Protein AF-A0A7V4LSA4-F1 (afdb_monomer)

Radius of gyration: 24.78 Å; Cα contacts (8 Å, |Δi|>4): 621; chains: 1; bounding box: 61×38×68 Å

Nearest PDB structures (foldseek):
  8iqe-assembly1_B  TM=4.735E-01  e=1.030E-03  Klebsiella phage VLC6
  8iqe-assembly1_A  TM=4.598E-01  e=4.937E-03  Klebsiella phage VLC6
  8iq9-assembly1_B  TM=3.908E-01  e=1.332E-02  Klebsiella phage VLC6
  7xyc-assembly1_A  TM=4.502E-01  e=1.260E-01  Klebsiella phage Kp7
  4xup-assembly2_B  TM=2.851E-01  e=2.358E-01  Paenibacillus barcinonensis

Foldseek 3Di:
DDCQDQPQAQPDDADLAFKHAPDAQACLPGHNSDCHPPRHHQNKHWLCVFDCQFPDPDPHGHPTFIWGDPGAAFIKGKDKDADAPPWFKWWKKWWFADQFFDWFQQKKWKWWFPDDRRHSDTDTHTDFMWTGTHQNDARHTDITTGAHPVRHGGIDIDHGITMMMMGGHHTMTTDMDTHGPPPDQQPWFDWDWDDDPQKIWTAGPPDNFWFKWKALDPVGPIDTPGTPGDIGGNDPRDMDIDTDD

Mean predicted aligned error: 11.85 Å

Solvent-accessible surface area (backbone atoms only — not comparable to full-atom values): 13345 Å² total; per-residue (Å²): 132,84,83,42,50,67,91,51,60,72,40,81,74,48,68,56,42,41,31,39,53,84,40,48,65,53,51,23,74,57,34,67,54,48,73,30,76,94,64,19,18,64,31,22,36,78,29,68,88,26,49,64,37,38,60,50,100,64,101,58,67,39,82,48,36,59,25,40,34,88,61,36,78,76,18,33,42,56,47,75,48,74,43,62,74,74,63,43,45,22,39,40,34,34,34,29,12,16,58,49,67,49,77,63,31,27,23,33,36,39,26,36,52,79,41,42,84,87,37,70,68,60,44,68,46,83,72,32,34,31,70,35,54,21,53,59,24,73,50,38,40,44,82,37,58,28,11,44,98,87,65,49,77,44,70,47,77,47,46,38,80,45,36,37,32,43,35,42,54,33,40,30,43,54,50,77,46,79,44,71,58,63,77,70,80,63,59,79,34,41,82,40,78,46,79,54,91,69,24,39,35,43,35,46,52,52,80,68,82,34,31,33,28,40,16,78,35,95,89,33,76,73,41,83,76,45,59,53,65,44,80,42,76,72,57,100,65,78,71,38,76,48,77,44,127

Sequence (245 aa):
MPYRGGAYAGLSAIHGVDYLSNNGTDSPVYRDGAVLEAGTAAPMANDMGGQFAITRMGEWELTTNYKIGWIDGGDWGNYTRTFPSPAKKYWVFAAQSYDGFGANQLNSNLGLVTAGVGTANQTVQALGRFNSVGTGGWSRNNIVALTDDAGAIKTVELGGKLTIRWNYSSGDVDWLAFVPAEEAPAAPGAAKIARSGNNVVISEDPPAGATVQSAPSVNGPWTDVGPAPQTIAITGQERYFRLKR

pLDDT: mean 87.63, std 11.5, range [46.34, 98.69]

Structure (mmCIF, N/CA/C/O backbone):
data_AF-A0A7V4LSA4-F1
#
_entry.id   AF-A0A7V4LSA4-F1
#
loop_
_atom_site.group_PDB
_atom_site.id
_atom_site.type_symbol
_atom_site.label_atom_id
_atom_site.label_alt_id
_atom_site.label_comp_id
_atom_site.label_asym_id
_atom_site.label_entity_id
_atom_site.label_seq_id
_atom_site.pdbx_PDB_ins_code
_atom_site.Cartn_x
_atom_site.Cartn_y
_atom_site.Cartn_z
_atom_site.occupancy
_atom_site.B_iso_or_equiv
_atom_site.auth_seq_id
_atom_site.auth_comp_id
_atom_site.auth_asym_id
_atom_site.auth_atom_id
_atom_site.pdbx_PDB_model_num
ATOM 1 N N . MET A 1 1 ? 3.041 -9.126 14.113 1.00 46.34 1 MET A N 1
ATOM 2 C CA . MET A 1 1 ? 4.319 -8.406 14.311 1.00 46.34 1 MET A CA 1
ATOM 3 C C . MET A 1 1 ? 4.327 -7.207 13.374 1.00 46.34 1 MET A C 1
ATOM 5 O O . MET A 1 1 ? 4.146 -7.439 12.182 1.00 46.34 1 MET A O 1
ATOM 9 N N . PRO A 1 2 ? 4.452 -5.960 13.861 1.00 65.69 2 PRO A N 1
ATOM 10 C CA . PRO A 1 2 ? 4.542 -4.795 12.980 1.00 65.69 2 PRO A CA 1
ATOM 11 C C . PRO A 1 2 ? 5.837 -4.833 12.150 1.00 65.69 2 PRO A C 1
ATOM 13 O O . PRO A 1 2 ? 6.872 -5.304 12.624 1.00 65.69 2 PRO A O 1
ATOM 16 N N . TYR A 1 3 ? 5.774 -4.364 10.903 1.00 72.38 3 TYR A N 1
ATOM 17 C CA . TYR A 1 3 ? 6.914 -4.309 9.983 1.00 72.38 3 TYR A CA 1
ATOM 18 C C . TYR A 1 3 ? 7.816 -3.121 10.332 1.00 72.38 3 TYR A C 1
ATOM 20 O O . TYR A 1 3 ? 7.529 -2.009 9.926 1.00 72.38 3 TYR A O 1
ATOM 28 N N . ARG A 1 4 ? 8.929 -3.337 11.040 1.00 78.00 4 ARG A N 1
ATOM 29 C CA . ARG A 1 4 ? 9.840 -2.256 11.482 1.00 78.00 4 ARG A CA 1
ATOM 30 C C . ARG A 1 4 ? 10.792 -1.712 10.400 1.00 78.00 4 ARG A C 1
ATOM 32 O O . ARG A 1 4 ? 11.670 -0.908 10.705 1.00 78.00 4 ARG A O 1
ATOM 39 N N . GLY A 1 5 ? 10.585 -2.106 9.143 1.00 75.94 5 GLY A N 1
ATOM 40 C CA . GLY A 1 5 ? 11.455 -1.764 8.018 1.00 75.94 5 GLY A CA 1
ATOM 41 C C . GLY A 1 5 ? 12.495 -2.852 7.733 1.00 75.94 5 GLY A C 1
ATOM 42 O O . GLY A 1 5 ? 12.720 -3.746 8.546 1.00 75.94 5 GLY A O 1
ATOM 43 N N . GLY A 1 6 ? 13.105 -2.806 6.548 1.00 74.06 6 GLY A N 1
ATOM 44 C CA . GLY A 1 6 ? 14.297 -3.598 6.232 1.00 74.06 6 GLY A CA 1
ATOM 45 C C . GLY A 1 6 ? 14.099 -5.106 6.032 1.00 74.06 6 GLY A C 1
ATOM 46 O O . GLY A 1 6 ? 15.089 -5.823 5.958 1.00 74.06 6 GLY A O 1
ATOM 47 N N . ALA A 1 7 ? 12.865 -5.617 5.915 1.00 78.81 7 ALA A N 1
ATOM 48 C CA . ALA A 1 7 ? 12.610 -7.070 5.820 1.00 78.81 7 ALA A CA 1
ATOM 49 C C . ALA A 1 7 ? 13.258 -7.763 4.609 1.00 78.81 7 ALA A C 1
ATOM 51 O O . ALA A 1 7 ? 13.273 -8.988 4.549 1.00 78.81 7 ALA A O 1
ATOM 52 N N . TYR A 1 8 ? 13.764 -6.993 3.647 1.00 78.94 8 TYR A N 1
ATOM 53 C CA . TYR A 1 8 ? 14.486 -7.507 2.492 1.00 78.94 8 TYR A CA 1
ATOM 54 C C . TYR A 1 8 ? 15.945 -7.037 2.421 1.00 78.94 8 TYR A C 1
ATOM 56 O O . TYR A 1 8 ? 16.590 -7.207 1.388 1.00 78.94 8 TYR A O 1
ATOM 64 N N . ALA A 1 9 ? 16.479 -6.440 3.489 1.00 80.56 9 ALA A N 1
ATOM 65 C CA . ALA A 1 9 ? 17.889 -6.076 3.549 1.00 80.56 9 ALA A CA 1
ATOM 66 C C . ALA A 1 9 ? 18.768 -7.320 3.319 1.00 80.56 9 ALA A C 1
ATOM 68 O O . ALA A 1 9 ? 18.518 -8.373 3.902 1.00 80.56 9 ALA A O 1
ATOM 69 N N . GLY A 1 10 ? 19.770 -7.196 2.445 1.00 76.69 10 GLY A N 1
ATOM 70 C CA . GLY A 1 10 ? 20.674 -8.296 2.085 1.00 76.69 10 GLY A CA 1
ATOM 71 C C . GLY A 1 10 ? 20.065 -9.395 1.202 1.00 76.69 10 GLY A C 1
ATOM 72 O O . GLY A 1 10 ? 20.721 -10.404 0.970 1.00 76.69 10 GLY A O 1
ATOM 73 N N . LEU A 1 11 ? 18.831 -9.238 0.707 1.00 80.19 11 LEU A N 1
ATOM 74 C CA . LEU A 1 11 ? 18.233 -10.166 -0.260 1.00 80.19 11 LEU A CA 1
ATOM 75 C C . LEU A 1 11 ? 18.283 -9.573 -1.668 1.00 80.19 11 LEU A C 1
ATOM 77 O O . LEU A 1 11 ? 17.785 -8.470 -1.874 1.00 80.19 11 LEU A O 1
ATOM 81 N N . SER A 1 12 ? 18.773 -10.327 -2.652 1.00 78.50 12 SER A N 1
ATOM 82 C CA . SER A 1 12 ? 18.764 -9.910 -4.065 1.00 78.50 12 SER A CA 1
ATOM 83 C C . SER A 1 12 ? 17.338 -9.787 -4.633 1.00 78.50 12 SER A C 1
ATOM 85 O O . SER A 1 12 ? 16.385 -10.300 -4.038 1.00 78.50 12 SER A O 1
ATOM 87 N N . ALA A 1 13 ? 17.180 -9.081 -5.752 1.00 80.88 13 ALA A N 1
ATOM 88 C CA . ALA A 1 13 ? 15.938 -8.939 -6.512 1.00 80.88 13 ALA A CA 1
ATOM 89 C C . ALA A 1 13 ? 16.218 -9.143 -8.007 1.00 80.88 13 ALA A C 1
ATOM 91 O O . ALA A 1 13 ? 17.293 -8.798 -8.489 1.00 80.88 13 ALA A O 1
ATOM 92 N N . ILE A 1 14 ? 15.255 -9.690 -8.744 1.00 85.06 14 ILE A N 1
ATOM 93 C CA . ILE A 1 14 ? 15.414 -10.011 -10.166 1.00 85.06 14 ILE A CA 1
ATOM 94 C C . ILE A 1 14 ? 14.776 -8.910 -11.023 1.00 85.06 14 ILE A C 1
ATOM 96 O O . ILE A 1 14 ? 13.572 -8.649 -10.916 1.00 85.06 14 ILE A O 1
ATOM 100 N N . HIS A 1 15 ? 15.566 -8.275 -11.895 1.00 85.56 15 HIS A N 1
ATOM 101 C CA . HIS A 1 15 ? 15.069 -7.284 -12.859 1.00 85.56 15 HIS A CA 1
ATOM 102 C C . HIS A 1 15 ? 14.086 -7.926 -13.848 1.00 85.56 15 HIS A C 1
ATOM 104 O O . HIS A 1 15 ? 14.237 -9.080 -14.246 1.00 85.56 15 HIS A O 1
ATOM 110 N N . GLY A 1 16 ? 13.017 -7.211 -14.189 1.00 88.31 16 GLY A N 1
ATOM 111 C CA . GLY A 1 16 ? 11.931 -7.710 -15.033 1.00 88.31 16 GLY A CA 1
ATOM 112 C C . GLY A 1 16 ? 10.984 -8.695 -14.337 1.00 88.31 16 GLY A C 1
ATOM 113 O O . GLY A 1 16 ? 9.938 -9.016 -14.897 1.00 88.31 16 GLY A O 1
ATOM 114 N N . VAL A 1 17 ? 11.282 -9.134 -13.105 1.00 91.00 17 VAL A N 1
ATOM 115 C CA . VAL A 1 17 ? 10.450 -10.075 -12.331 1.00 91.00 17 VAL A CA 1
ATOM 116 C C . VAL A 1 17 ? 9.949 -9.460 -11.022 1.00 91.00 17 VAL A C 1
ATOM 118 O O . VAL A 1 17 ? 8.736 -9.391 -10.791 1.00 91.00 17 VAL A O 1
ATOM 121 N N . ASP A 1 18 ? 10.868 -9.000 -10.175 1.00 89.00 18 ASP A N 1
ATOM 122 C CA . ASP A 1 18 ? 10.576 -8.391 -8.873 1.00 89.00 18 ASP A CA 1
ATOM 123 C C . ASP A 1 18 ? 10.400 -6.877 -8.985 1.00 89.00 18 ASP A C 1
ATOM 125 O O . ASP A 1 18 ? 9.580 -6.288 -8.280 1.00 89.00 18 ASP A O 1
ATOM 129 N N . TYR A 1 19 ? 11.142 -6.252 -9.894 1.00 89.25 19 TYR A N 1
ATOM 130 C CA . TYR A 1 19 ? 11.058 -4.829 -10.197 1.00 89.25 19 TYR A CA 1
ATOM 131 C C . TYR A 1 19 ? 11.497 -4.571 -11.644 1.00 89.25 19 TYR A C 1
ATOM 133 O O . TYR A 1 19 ? 12.152 -5.411 -12.263 1.00 89.25 19 TYR A O 1
ATOM 141 N N . LEU A 1 20 ? 11.174 -3.392 -12.160 1.00 88.94 20 LEU A N 1
ATOM 142 C CA . LEU A 1 20 ? 11.769 -2.825 -13.362 1.00 88.94 20 LEU A CA 1
ATOM 143 C C . LEU A 1 20 ? 12.225 -1.407 -13.035 1.00 88.94 20 LEU A C 1
ATOM 145 O O . LEU A 1 20 ? 11.449 -0.627 -12.484 1.00 88.94 20 LEU A O 1
ATOM 149 N N . SER A 1 21 ? 13.475 -1.115 -13.375 1.00 85.75 21 SER A N 1
ATOM 150 C CA . SER A 1 21 ? 14.017 0.240 -13.450 1.00 85.75 21 SER A CA 1
ATOM 151 C C . SER A 1 21 ? 14.523 0.452 -14.868 1.00 85.75 21 SER A C 1
ATOM 153 O O . SER A 1 21 ? 15.275 -0.387 -15.377 1.00 85.75 21 SER A O 1
ATOM 155 N N . ASN A 1 22 ? 14.088 1.539 -15.493 1.00 80.56 22 ASN A N 1
ATOM 156 C CA . ASN A 1 22 ? 14.590 2.026 -16.773 1.00 80.56 22 ASN A CA 1
ATOM 157 C C . ASN A 1 22 ? 15.766 2.997 -16.585 1.00 80.56 22 ASN A C 1
ATOM 159 O O . ASN A 1 22 ? 16.526 3.219 -17.526 1.00 80.56 22 ASN A O 1
ATOM 163 N N . ASN A 1 23 ? 15.952 3.508 -15.364 1.00 69.25 23 ASN A N 1
ATOM 164 C CA . ASN A 1 23 ? 17.112 4.300 -14.975 1.00 69.25 23 ASN A CA 1
ATOM 165 C C . ASN A 1 23 ? 18.246 3.424 -14.441 1.00 69.25 23 ASN A C 1
ATOM 167 O O . ASN A 1 23 ? 18.013 2.308 -13.971 1.00 69.25 23 ASN A O 1
ATOM 171 N N . GLY A 1 24 ? 19.473 3.944 -14.561 1.00 68.19 24 GLY A N 1
ATOM 172 C CA . GLY A 1 24 ? 20.738 3.248 -14.315 1.00 68.19 24 GLY A CA 1
ATOM 173 C C . GLY A 1 24 ? 20.929 2.745 -12.878 1.00 68.19 24 GLY A C 1
ATOM 174 O O . GLY A 1 24 ? 20.171 1.924 -12.370 1.00 68.19 24 GLY A O 1
ATOM 175 N N . THR A 1 25 ? 22.006 3.164 -12.216 1.00 71.56 25 THR A N 1
ATOM 176 C CA . THR A 1 25 ? 22.405 2.622 -10.902 1.00 71.56 25 THR A CA 1
ATOM 177 C C . THR A 1 25 ? 22.306 3.662 -9.792 1.00 71.56 25 THR A C 1
ATOM 179 O O . THR A 1 25 ? 23.141 3.677 -8.886 1.00 71.56 25 THR A O 1
ATOM 182 N N . ASP A 1 26 ? 21.338 4.572 -9.878 1.00 74.12 26 ASP A N 1
ATOM 183 C CA . ASP A 1 26 ? 21.158 5.618 -8.875 1.00 74.12 26 ASP A CA 1
ATOM 184 C C . ASP A 1 26 ? 20.687 5.020 -7.549 1.00 74.12 26 ASP A C 1
ATOM 186 O O . ASP A 1 26 ? 19.761 4.219 -7.503 1.00 74.12 26 ASP A O 1
ATOM 190 N N . SER A 1 27 ? 21.339 5.419 -6.455 1.00 74.12 27 SER A N 1
ATOM 191 C CA . SER A 1 27 ? 20.964 5.078 -5.076 1.00 74.12 27 SER A CA 1
ATOM 192 C C . SER A 1 27 ? 20.570 3.603 -4.835 1.00 74.12 27 SER A C 1
ATOM 194 O O . SER A 1 27 ? 19.465 3.348 -4.368 1.00 74.12 27 SER A O 1
ATOM 196 N N . PRO A 1 28 ? 21.443 2.600 -5.047 1.00 75.88 28 PRO A N 1
ATOM 197 C CA . PRO A 1 28 ? 21.117 1.191 -4.802 1.00 75.88 28 PRO A CA 1
ATOM 198 C C . PRO A 1 28 ? 21.187 0.821 -3.303 1.00 75.88 28 PRO A C 1
ATOM 200 O O . PRO A 1 28 ? 21.615 -0.263 -2.935 1.00 75.88 28 PRO A O 1
ATOM 203 N N . VAL A 1 29 ? 20.821 1.716 -2.381 1.00 78.50 29 VAL A N 1
ATOM 204 C CA . VAL A 1 29 ? 21.208 1.619 -0.954 1.00 78.50 29 VAL A CA 1
ATOM 205 C C . VAL A 1 29 ? 20.488 0.485 -0.203 1.00 78.50 29 VAL A C 1
ATOM 207 O O . VAL A 1 29 ? 20.901 0.089 0.889 1.00 78.50 29 VAL A O 1
ATOM 210 N N . TYR A 1 30 ? 19.421 -0.074 -0.772 1.00 74.69 30 TYR A N 1
ATOM 211 C CA . TYR A 1 30 ? 18.641 -1.160 -0.181 1.00 74.69 30 TYR A CA 1
ATOM 212 C C . TYR A 1 30 ? 18.712 -2.416 -1.055 1.00 74.69 30 TYR A C 1
ATOM 214 O O . TYR A 1 30 ? 18.648 -2.312 -2.274 1.00 74.69 30 TYR A O 1
ATOM 222 N N . ARG A 1 31 ? 18.790 -3.601 -0.424 1.00 74.00 31 ARG A N 1
ATOM 223 C CA . ARG A 1 31 ? 18.935 -4.924 -1.078 1.00 74.00 31 ARG A CA 1
ATOM 224 C C . ARG A 1 31 ? 20.312 -5.193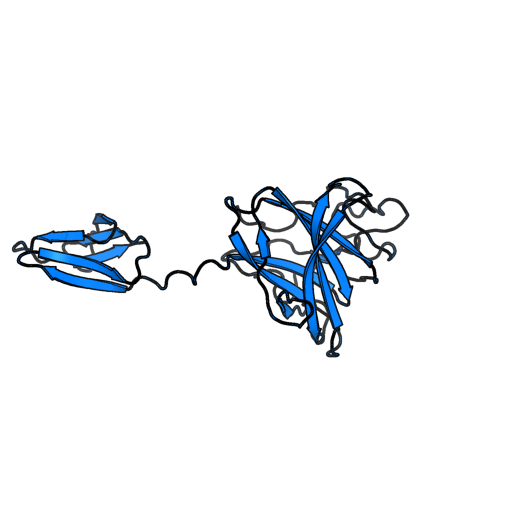 -1.702 1.00 74.00 31 ARG A C 1
ATOM 226 O O . ARG A 1 31 ? 20.429 -5.524 -2.874 1.00 74.00 31 ARG A O 1
ATOM 233 N N . ASP A 1 32 ? 21.332 -5.112 -0.847 1.00 63.44 32 ASP A N 1
ATOM 234 C CA . ASP A 1 32 ? 22.731 -5.494 -1.114 1.00 63.44 32 ASP A CA 1
ATOM 235 C C . ASP A 1 32 ? 23.528 -4.561 -2.040 1.00 63.44 32 ASP A C 1
ATOM 237 O O . ASP A 1 32 ? 24.627 -4.903 -2.460 1.00 63.44 32 ASP A O 1
ATOM 241 N N . GLY A 1 33 ? 23.032 -3.360 -2.366 1.00 55.78 33 GLY A N 1
ATOM 242 C CA . GLY A 1 33 ? 23.854 -2.425 -3.150 1.00 55.78 33 GLY A CA 1
ATOM 243 C C . GLY A 1 33 ? 24.082 -2.846 -4.598 1.00 55.78 33 GLY A C 1
ATOM 244 O O . GLY A 1 33 ? 24.774 -2.138 -5.328 1.00 55.78 33 GLY A O 1
ATOM 245 N N . ALA A 1 34 ? 23.567 -4.009 -4.999 1.00 52.31 34 ALA A N 1
ATOM 246 C CA . ALA A 1 34 ? 24.003 -4.669 -6.206 1.00 52.31 34 ALA A CA 1
ATOM 247 C C . ALA A 1 34 ? 23.499 -3.899 -7.427 1.00 52.31 34 ALA A C 1
ATOM 249 O O . ALA A 1 34 ? 22.314 -3.595 -7.545 1.00 52.31 34 ALA A O 1
ATOM 250 N N . VAL A 1 35 ? 24.412 -3.619 -8.357 1.00 54.31 35 VAL A N 1
ATOM 251 C CA . VAL A 1 35 ? 24.047 -3.446 -9.761 1.00 54.31 35 VAL A CA 1
ATOM 252 C C . VAL A 1 35 ? 23.395 -4.761 -10.165 1.00 54.31 35 VAL A C 1
ATOM 254 O O . VAL A 1 35 ? 24.053 -5.802 -10.193 1.00 54.31 35 VAL A O 1
ATOM 257 N N . LEU A 1 36 ? 22.086 -4.734 -10.361 1.00 58.41 36 LEU A N 1
ATOM 258 C CA . LEU A 1 36 ? 21.327 -5.915 -10.726 1.00 58.41 36 LEU A CA 1
ATOM 259 C C . LEU A 1 36 ? 21.515 -6.164 -12.231 1.00 58.41 36 LEU A C 1
ATOM 261 O O . LEU A 1 36 ? 22.119 -5.360 -12.955 1.00 58.41 36 LEU A O 1
ATOM 265 N N . GLU A 1 37 ? 21.076 -7.334 -12.696 1.00 51.66 37 GLU A N 1
ATOM 266 C CA . GLU A 1 37 ? 21.241 -7.736 -14.095 1.00 51.66 37 GLU A CA 1
ATOM 267 C C . GLU A 1 37 ? 20.775 -6.635 -15.069 1.00 51.66 37 GLU A C 1
ATOM 269 O O . GLU A 1 37 ? 19.837 -5.890 -14.795 1.00 51.66 37 GLU A O 1
ATOM 274 N N . ALA A 1 38 ? 21.471 -6.521 -16.206 1.00 55.06 38 ALA A N 1
ATOM 275 C CA . ALA A 1 38 ? 21.323 -5.458 -17.210 1.00 55.06 38 ALA A CA 1
ATOM 276 C C . ALA A 1 38 ? 21.818 -4.047 -16.813 1.00 55.06 38 ALA A C 1
ATOM 278 O O . ALA A 1 38 ? 21.593 -3.100 -17.562 1.00 55.06 38 ALA A O 1
ATOM 279 N N . GLY A 1 39 ? 22.556 -3.893 -15.705 1.00 59.75 39 GLY A N 1
ATOM 280 C CA . GLY A 1 39 ? 23.213 -2.620 -15.372 1.00 59.75 39 GLY A CA 1
ATOM 281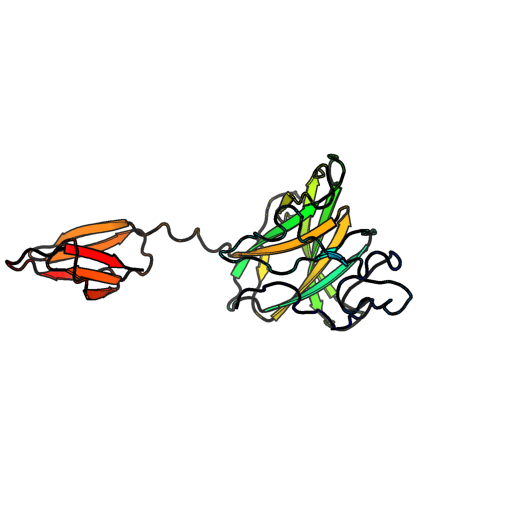 C C . GLY A 1 39 ? 22.280 -1.582 -14.745 1.00 59.75 39 GLY A C 1
ATOM 282 O O . GLY A 1 39 ? 22.575 -0.390 -14.790 1.00 59.75 39 GLY A O 1
ATOM 283 N N . THR A 1 40 ? 21.166 -2.033 -14.168 1.00 66.56 40 THR A N 1
ATOM 284 C CA . THR A 1 40 ? 20.195 -1.184 -13.468 1.00 66.56 40 THR A CA 1
ATOM 285 C C . THR A 1 40 ? 20.095 -1.597 -12.004 1.00 66.56 40 THR A C 1
ATOM 287 O O . THR A 1 40 ? 20.431 -2.723 -11.641 1.00 66.56 40 THR A O 1
ATOM 290 N N . ALA A 1 41 ? 19.630 -0.706 -11.138 1.00 72.12 41 ALA A N 1
ATOM 291 C CA . ALA A 1 41 ? 19.283 -1.035 -9.759 1.00 72.12 41 ALA A CA 1
ATOM 292 C C . ALA A 1 41 ? 17.894 -0.488 -9.430 1.00 72.12 41 ALA A C 1
ATOM 294 O O . ALA A 1 41 ? 17.404 0.409 -10.105 1.00 72.12 41 ALA A O 1
ATOM 295 N N . ALA A 1 42 ? 1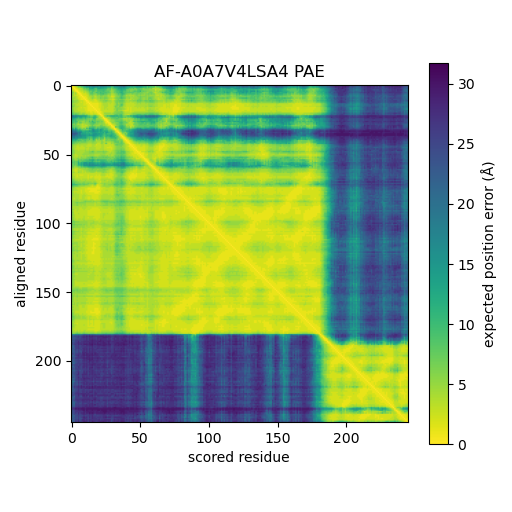7.246 -1.023 -8.395 1.00 73.44 42 ALA A N 1
ATOM 296 C CA . ALA A 1 42 ? 16.071 -0.362 -7.840 1.00 73.44 42 ALA A CA 1
ATOM 297 C C . ALA A 1 42 ? 16.541 0.923 -7.126 1.00 73.44 42 ALA A C 1
ATOM 299 O O . ALA A 1 42 ? 17.320 0.798 -6.173 1.00 73.44 42 ALA A O 1
ATOM 300 N N . PRO A 1 43 ? 16.101 2.126 -7.546 1.00 80.31 43 PRO A N 1
ATOM 301 C CA . PRO A 1 43 ? 16.664 3.386 -7.064 1.00 80.31 43 PRO A CA 1
ATOM 302 C C . PRO A 1 43 ? 16.133 3.754 -5.675 1.00 80.31 43 PRO A C 1
ATOM 304 O O . PRO A 1 43 ? 15.265 4.609 -5.500 1.00 80.31 43 PRO A O 1
ATOM 307 N N . MET A 1 44 ? 16.634 3.043 -4.666 1.00 86.44 44 MET A N 1
ATOM 308 C CA . MET A 1 44 ? 16.151 3.070 -3.291 1.00 86.44 44 MET A CA 1
ATOM 309 C C . MET A 1 44 ? 17.092 3.826 -2.355 1.00 86.44 44 MET A C 1
ATOM 311 O O . MET A 1 44 ? 18.138 3.320 -1.945 1.00 86.44 44 MET A O 1
ATOM 315 N N . ALA A 1 45 ? 16.674 5.011 -1.923 1.00 88.56 45 ALA A N 1
ATOM 316 C CA . ALA A 1 45 ? 17.420 5.835 -0.979 1.00 88.56 45 ALA A CA 1
ATOM 317 C C . ALA A 1 45 ? 16.853 5.723 0.440 1.00 88.56 45 ALA A C 1
ATOM 319 O O . ALA A 1 45 ? 15.651 5.545 0.635 1.00 88.56 45 ALA A O 1
ATOM 320 N N . ASN A 1 46 ? 17.723 5.857 1.445 1.00 90.12 46 ASN A N 1
ATOM 321 C CA . ASN A 1 46 ? 17.285 6.005 2.832 1.00 90.12 46 ASN A CA 1
ATOM 322 C C . ASN A 1 46 ? 16.413 7.262 2.964 1.00 90.12 46 ASN A C 1
ATOM 324 O O . ASN A 1 46 ? 16.779 8.315 2.443 1.00 90.12 46 ASN A O 1
ATOM 328 N N . ASP A 1 47 ? 15.297 7.149 3.681 1.00 90.75 47 ASP A N 1
ATOM 329 C CA . ASP A 1 47 ? 14.363 8.260 3.870 1.00 90.75 47 ASP A CA 1
ATOM 330 C C . ASP A 1 47 ? 14.020 8.519 5.341 1.00 90.75 47 ASP A C 1
ATOM 332 O O . ASP A 1 47 ? 12.942 8.995 5.662 1.00 90.75 47 ASP A O 1
ATOM 336 N N . MET A 1 48 ? 14.918 8.204 6.278 1.00 89.75 48 MET A N 1
ATOM 337 C CA . MET A 1 48 ? 14.637 8.301 7.719 1.00 89.75 48 MET A CA 1
ATOM 338 C C . MET A 1 48 ? 14.287 9.713 8.219 1.00 89.75 48 MET A C 1
ATOM 340 O O . MET A 1 48 ? 13.647 9.840 9.258 1.00 89.75 48 MET A O 1
ATOM 344 N N . GLY A 1 49 ? 14.691 10.762 7.498 1.00 86.44 49 GLY A N 1
ATOM 345 C CA . GLY A 1 49 ? 14.354 12.158 7.808 1.00 86.44 49 GLY A CA 1
ATOM 346 C C . GLY A 1 49 ? 13.109 12.688 7.089 1.00 86.44 49 GLY A C 1
ATOM 347 O O . GLY A 1 49 ? 12.774 13.861 7.255 1.00 86.44 49 GLY A O 1
ATOM 348 N N . GLY A 1 50 ? 12.452 11.863 6.271 1.00 88.12 50 GLY A N 1
ATOM 349 C CA . GLY A 1 50 ? 11.296 12.261 5.480 1.00 88.12 50 GLY A CA 1
ATOM 350 C C . GLY A 1 50 ? 10.032 12.481 6.313 1.00 88.12 50 GLY A C 1
ATOM 351 O O . GLY A 1 50 ? 9.826 11.908 7.387 1.00 88.12 50 GLY A O 1
ATOM 352 N N . GLN A 1 51 ? 9.132 13.305 5.789 1.00 89.44 51 GLN A N 1
ATOM 353 C CA . GLN A 1 51 ? 7.792 13.468 6.335 1.00 89.44 51 GLN A CA 1
ATOM 354 C C . GLN A 1 51 ? 7.036 12.133 6.245 1.00 89.44 51 GLN A C 1
ATOM 356 O O . GLN A 1 51 ? 6.987 11.499 5.193 1.00 89.44 51 GLN A O 1
ATOM 361 N N . PHE A 1 52 ? 6.458 11.699 7.368 1.00 87.12 52 PHE A N 1
ATOM 362 C CA . PHE A 1 52 ? 5.822 10.382 7.539 1.00 87.12 52 PHE A CA 1
ATOM 363 C C . PHE A 1 52 ? 6.743 9.164 7.318 1.00 87.12 52 PHE A C 1
ATOM 365 O O . PHE A 1 52 ? 6.261 8.049 7.102 1.00 87.12 52 PHE A O 1
ATOM 372 N N . ALA A 1 53 ? 8.064 9.345 7.397 1.00 83.31 53 ALA A N 1
ATOM 373 C CA . ALA A 1 53 ? 9.012 8.250 7.218 1.00 83.31 53 ALA A CA 1
ATOM 374 C C . ALA A 1 53 ? 9.074 7.286 8.413 1.00 83.31 53 ALA A C 1
ATOM 376 O O . ALA A 1 53 ? 9.154 6.074 8.217 1.00 83.31 53 ALA A O 1
ATOM 377 N N . ILE A 1 54 ? 9.040 7.817 9.643 1.00 83.19 54 ILE A N 1
ATOM 378 C CA . ILE A 1 54 ? 9.141 7.041 10.897 1.00 83.19 54 ILE A CA 1
ATOM 379 C C . ILE A 1 54 ? 7.755 6.710 11.449 1.00 83.19 54 ILE A C 1
ATOM 381 O O . ILE A 1 54 ? 7.460 5.555 11.766 1.00 83.19 54 ILE A O 1
ATOM 385 N N . THR A 1 55 ? 6.905 7.733 11.548 1.00 77.75 55 THR A N 1
ATOM 386 C CA . THR A 1 55 ? 5.544 7.632 12.073 1.00 77.75 55 THR A CA 1
ATOM 387 C C . THR A 1 55 ? 4.574 7.458 10.911 1.00 77.75 55 THR A C 1
ATOM 389 O O . THR A 1 55 ? 4.300 8.401 10.166 1.00 77.75 55 THR A O 1
ATOM 392 N N . ARG A 1 56 ? 4.071 6.233 10.744 1.00 78.44 56 ARG A N 1
ATOM 393 C CA . ARG A 1 56 ? 3.071 5.872 9.729 1.00 78.44 56 ARG A CA 1
ATOM 394 C C . ARG A 1 56 ? 1.711 5.629 10.370 1.00 78.44 56 ARG A C 1
ATOM 396 O O . ARG A 1 56 ? 1.569 5.669 11.587 1.00 78.44 56 ARG A O 1
ATOM 403 N N . MET A 1 57 ? 0.704 5.348 9.544 1.00 65.88 57 MET A N 1
ATOM 404 C CA . MET A 1 57 ? -0.604 4.899 10.023 1.00 65.88 57 MET A CA 1
ATOM 405 C C . MET A 1 57 ? -0.458 3.587 10.824 1.00 65.88 57 MET A C 1
ATOM 407 O O . MET A 1 57 ? -0.248 2.522 10.245 1.00 65.88 57 MET A O 1
ATOM 411 N N . GLY A 1 58 ? -0.539 3.680 12.156 1.00 63.84 58 GLY A N 1
ATOM 412 C CA . GLY A 1 58 ? -0.400 2.566 13.103 1.00 63.84 58 GLY A CA 1
ATOM 413 C C . GLY A 1 58 ? 0.231 2.996 14.436 1.00 63.84 58 GLY A C 1
ATOM 414 O O . GLY A 1 58 ? 0.847 4.050 14.525 1.00 63.84 58 GLY A O 1
ATOM 415 N N . GLU A 1 59 ? 0.093 2.181 15.485 1.00 67.94 59 GLU A N 1
ATOM 416 C CA . GLU A 1 59 ? 0.621 2.464 16.839 1.00 67.94 59 GLU A CA 1
ATOM 417 C C . GLU A 1 59 ? 2.106 2.077 17.016 1.00 67.94 59 GLU A C 1
ATOM 419 O O . GLU A 1 59 ? 2.525 1.604 18.072 1.00 67.94 59 GLU A O 1
ATOM 424 N N . TRP A 1 60 ? 2.920 2.181 15.965 1.00 69.88 60 TRP A N 1
ATOM 425 C CA . TRP A 1 60 ? 4.311 1.727 16.002 1.00 69.88 60 TRP A CA 1
ATOM 426 C C . TRP A 1 60 ? 5.209 2.554 15.083 1.00 69.88 60 TRP A C 1
ATOM 428 O O . TRP A 1 60 ? 4.768 3.092 14.070 1.00 69.88 60 TRP A O 1
ATOM 438 N N . GLU A 1 61 ? 6.489 2.622 15.441 1.00 81.56 61 GLU A N 1
ATOM 439 C CA . GLU A 1 61 ? 7.507 3.383 14.716 1.00 81.56 61 GLU A CA 1
ATOM 440 C C . GLU A 1 61 ? 8.411 2.470 13.886 1.00 81.56 61 GLU A C 1
ATOM 442 O O . GLU A 1 61 ? 8.731 1.337 14.273 1.00 81.56 61 GLU A O 1
ATOM 447 N N . LEU A 1 62 ? 8.842 2.978 12.733 1.00 85.00 62 LEU A N 1
ATOM 448 C CA . LEU A 1 62 ? 9.870 2.343 11.917 1.00 85.00 62 LEU A CA 1
ATOM 449 C C . LEU A 1 62 ? 11.264 2.637 12.450 1.00 85.00 62 LEU A C 1
ATOM 451 O O . LEU A 1 62 ? 11.571 3.759 12.834 1.00 85.00 62 LEU A O 1
ATOM 455 N N . THR A 1 63 ? 12.139 1.637 12.382 1.00 87.38 63 THR A N 1
ATOM 456 C CA . THR A 1 63 ? 13.565 1.804 12.700 1.00 87.38 63 THR A CA 1
ATOM 457 C C . THR A 1 63 ? 14.420 2.018 11.455 1.00 87.38 63 THR A C 1
ATOM 459 O O . THR A 1 63 ? 15.587 2.376 11.562 1.00 87.38 63 THR A O 1
ATOM 462 N N . THR A 1 64 ? 13.869 1.758 10.268 1.00 88.56 64 THR A N 1
ATOM 463 C CA . THR A 1 64 ? 14.513 2.038 8.985 1.00 88.56 64 THR A CA 1
ATOM 464 C C . THR A 1 64 ? 13.461 2.361 7.928 1.00 88.56 64 THR A C 1
ATOM 466 O O . THR A 1 64 ? 12.386 1.752 7.923 1.00 88.56 64 THR A O 1
ATOM 469 N N . ASN A 1 65 ? 13.767 3.306 7.037 1.00 89.50 65 ASN A N 1
ATOM 470 C CA . ASN A 1 65 ? 12.921 3.643 5.901 1.00 89.50 65 ASN A CA 1
ATOM 471 C C . ASN A 1 65 ? 13.734 3.814 4.616 1.00 89.50 65 ASN A C 1
ATOM 473 O O . ASN A 1 65 ? 14.814 4.408 4.641 1.00 89.50 65 ASN A O 1
ATOM 477 N N . TYR A 1 66 ? 13.165 3.342 3.510 1.00 89.44 66 TYR A N 1
ATOM 478 C CA . TYR A 1 66 ? 13.683 3.527 2.168 1.00 89.44 66 TYR A CA 1
ATOM 479 C C . TYR A 1 66 ? 12.546 3.925 1.236 1.00 89.44 66 TYR A C 1
ATOM 481 O O . TYR A 1 66 ? 11.540 3.216 1.172 1.00 89.44 66 TYR A O 1
ATOM 489 N N . LYS A 1 67 ? 12.761 5.004 0.489 1.00 91.25 67 LYS A N 1
ATOM 490 C CA . LYS A 1 67 ? 11.910 5.420 -0.626 1.00 91.25 67 LYS A CA 1
ATOM 491 C C . LYS A 1 67 ? 12.510 4.956 -1.946 1.00 91.25 67 LYS A C 1
ATOM 493 O O . LYS A 1 67 ? 13.714 4.718 -2.020 1.00 91.25 67 LYS A O 1
ATOM 498 N N . ILE A 1 68 ? 11.692 4.889 -2.984 1.00 91.19 68 ILE A N 1
ATOM 499 C CA . ILE A 1 68 ? 12.126 4.784 -4.376 1.00 91.19 68 ILE A CA 1
ATOM 500 C C . ILE A 1 68 ? 12.033 6.184 -4.992 1.00 91.19 68 ILE A C 1
ATOM 502 O O . ILE A 1 68 ? 10.986 6.823 -4.900 1.00 91.19 68 ILE A O 1
ATOM 506 N N . GLY A 1 69 ? 13.123 6.653 -5.594 1.00 89.50 69 GLY A N 1
ATOM 507 C CA . GLY A 1 69 ? 13.193 7.928 -6.317 1.00 89.50 69 GLY A CA 1
ATOM 508 C C . GLY A 1 69 ? 13.863 7.761 -7.675 1.00 89.50 69 GLY A C 1
ATOM 509 O O . GLY A 1 69 ? 14.061 6.631 -8.100 1.00 89.50 69 GLY A O 1
ATOM 510 N N . TRP A 1 70 ? 14.222 8.855 -8.359 1.00 88.44 70 TRP A N 1
ATOM 511 C CA . TRP A 1 70 ? 14.812 8.801 -9.719 1.00 88.44 70 TRP A CA 1
ATOM 512 C C . TRP A 1 70 ? 14.003 7.909 -10.671 1.00 88.44 70 TRP A C 1
ATOM 514 O O . TRP A 1 70 ? 14.550 7.151 -11.467 1.00 88.44 70 TRP A O 1
ATOM 524 N N . ILE A 1 71 ? 12.682 7.975 -10.526 1.00 87.25 71 ILE A N 1
ATOM 525 C CA . ILE A 1 71 ? 11.733 7.150 -11.259 1.00 87.25 71 ILE A CA 1
ATOM 526 C C . ILE A 1 71 ? 11.654 7.617 -12.706 1.00 87.25 71 ILE A C 1
ATOM 528 O O . ILE A 1 71 ? 11.438 8.804 -12.962 1.00 87.25 71 ILE A O 1
ATOM 532 N N . ASP A 1 72 ? 11.717 6.654 -13.618 1.00 82.00 72 ASP A N 1
ATOM 533 C CA . ASP A 1 72 ? 11.395 6.841 -15.024 1.00 82.00 72 ASP A CA 1
ATOM 534 C C . ASP A 1 72 ? 10.032 6.239 -15.376 1.00 82.00 72 ASP A C 1
ATOM 536 O O . ASP A 1 72 ? 9.495 5.339 -14.720 1.00 82.00 72 ASP A O 1
ATOM 540 N N . GLY A 1 73 ? 9.440 6.761 -16.451 1.00 81.81 73 GLY A N 1
ATOM 541 C CA . GLY A 1 73 ? 8.172 6.254 -16.957 1.00 81.81 73 GLY A CA 1
ATOM 542 C C . GLY A 1 73 ? 8.271 4.761 -17.276 1.00 81.81 73 GLY A C 1
ATOM 543 O O . GLY A 1 73 ? 9.066 4.350 -18.118 1.00 81.81 73 GLY A O 1
ATOM 544 N N . GLY A 1 74 ? 7.430 3.954 -16.628 1.00 86.44 74 GLY A N 1
ATOM 545 C CA . GLY A 1 74 ? 7.381 2.505 -16.831 1.00 86.44 74 GLY A CA 1
ATOM 546 C C . GLY A 1 74 ? 8.056 1.686 -15.733 1.00 86.44 74 GLY A C 1
ATOM 547 O O . GLY A 1 74 ? 7.913 0.465 -15.757 1.00 86.44 74 GLY A O 1
ATOM 548 N N . ASP A 1 75 ? 8.713 2.321 -14.761 1.00 91.56 75 ASP A N 1
ATOM 549 C CA . ASP A 1 75 ? 9.277 1.628 -13.604 1.00 91.56 75 ASP A CA 1
ATOM 550 C C . ASP A 1 75 ? 8.178 0.994 -12.741 1.00 91.56 75 ASP A C 1
ATOM 552 O O . ASP A 1 75 ? 7.056 1.501 -12.630 1.00 91.56 75 ASP A O 1
ATOM 556 N N . TRP A 1 76 ? 8.487 -0.131 -12.100 1.00 94.31 76 TRP A N 1
ATOM 557 C CA . TRP A 1 76 ? 7.548 -0.786 -11.190 1.00 94.31 76 TRP A CA 1
ATOM 558 C C . TRP A 1 76 ? 8.241 -1.670 -10.158 1.00 94.31 76 TRP A C 1
ATOM 560 O O . TRP A 1 76 ? 9.362 -2.134 -10.349 1.00 94.31 76 TRP A O 1
ATOM 570 N N . GLY A 1 77 ? 7.536 -1.958 -9.065 1.00 92.94 77 GLY A N 1
ATOM 571 C CA . GLY A 1 77 ? 7.938 -2.934 -8.053 1.00 92.94 77 GLY A CA 1
ATOM 572 C C . GLY A 1 77 ? 6.797 -3.872 -7.673 1.00 92.94 77 GLY A C 1
ATOM 573 O O . GLY A 1 77 ? 5.636 -3.463 -7.580 1.00 92.94 77 GLY A O 1
ATOM 574 N N . ASN A 1 78 ? 7.132 -5.141 -7.442 1.00 95.25 78 ASN A N 1
ATOM 575 C CA . ASN A 1 78 ? 6.208 -6.164 -6.969 1.00 95.25 78 ASN A CA 1
ATOM 576 C C . ASN A 1 78 ? 6.355 -6.402 -5.461 1.00 95.25 78 ASN A C 1
ATOM 578 O O . ASN A 1 78 ? 7.440 -6.631 -4.928 1.00 95.25 78 ASN A O 1
ATOM 582 N N . TYR A 1 79 ? 5.218 -6.435 -4.771 1.00 93.50 79 TYR A N 1
ATOM 583 C CA . TYR A 1 79 ? 5.123 -6.585 -3.326 1.00 93.50 79 TYR A CA 1
ATOM 584 C C . TYR A 1 79 ? 4.178 -7.732 -2.980 1.00 93.50 79 TYR A C 1
ATOM 586 O O . TYR A 1 79 ? 2.956 -7.583 -2.961 1.00 93.50 79 TYR A O 1
ATOM 594 N N . THR A 1 80 ? 4.748 -8.896 -2.673 1.00 93.50 80 THR A N 1
ATOM 595 C CA . THR A 1 80 ? 3.971 -10.056 -2.220 1.00 93.50 80 THR A CA 1
ATOM 596 C C . THR A 1 80 ? 3.687 -9.951 -0.725 1.00 93.50 80 THR A C 1
ATOM 598 O O . THR A 1 80 ? 4.612 -9.867 0.091 1.00 93.50 80 THR A O 1
ATOM 601 N N . ARG A 1 81 ? 2.407 -9.941 -0.352 1.00 92.44 81 ARG A N 1
ATOM 602 C CA . ARG A 1 81 ? 1.928 -9.829 1.034 1.00 92.44 81 ARG A CA 1
ATOM 603 C C . ARG A 1 81 ? 0.756 -10.776 1.270 1.00 92.44 81 ARG A C 1
ATOM 605 O O . ARG A 1 81 ? 0.063 -11.167 0.337 1.00 92.44 81 ARG A O 1
ATOM 612 N N . THR A 1 82 ? 0.539 -11.135 2.531 1.00 94.31 82 THR A N 1
ATOM 613 C CA . THR A 1 82 ? -0.637 -11.902 2.951 1.00 94.31 82 THR A CA 1
ATOM 614 C C . THR A 1 82 ? -1.634 -10.954 3.601 1.00 94.31 82 THR A C 1
ATOM 616 O O . THR A 1 82 ? -1.347 -10.391 4.656 1.00 94.31 82 THR A O 1
ATOM 619 N N . PHE A 1 83 ? -2.789 -10.782 2.966 1.00 93.88 83 PHE A N 1
ATOM 620 C CA . PHE A 1 83 ? -3.936 -10.060 3.505 1.00 93.88 83 PHE A CA 1
ATOM 621 C C . PHE A 1 83 ? -4.825 -11.011 4.328 1.00 93.88 83 PHE A C 1
ATOM 623 O O . PHE A 1 83 ? -4.839 -12.217 4.056 1.00 93.88 83 PHE A O 1
ATOM 630 N N . PRO A 1 84 ? -5.565 -10.498 5.330 1.00 92.19 84 PRO A N 1
ATOM 631 C CA . PRO A 1 84 ? -6.578 -11.257 6.060 1.00 92.19 84 PRO A CA 1
ATOM 632 C C . PRO A 1 84 ? -7.524 -12.056 5.150 1.00 92.19 84 PRO A C 1
ATOM 634 O O . PRO A 1 84 ? -7.827 -11.642 4.035 1.00 92.19 84 PRO A O 1
ATOM 637 N N . SER A 1 85 ? -7.981 -13.207 5.646 1.00 90.31 85 SER A N 1
ATOM 638 C CA . SER A 1 85 ? -9.003 -14.043 5.008 1.00 90.31 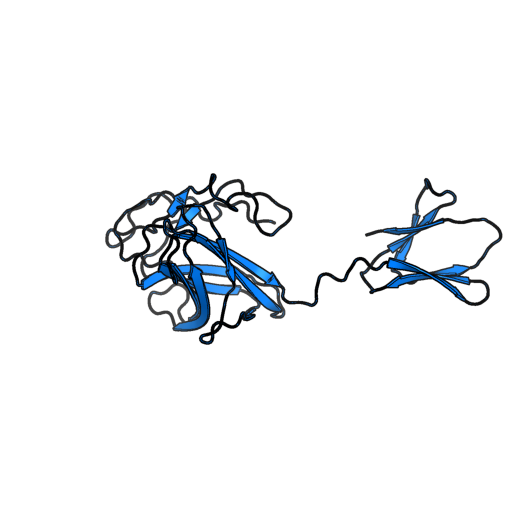85 SER A CA 1
ATOM 639 C C . SER A 1 85 ? -10.207 -14.175 5.958 1.00 90.31 85 SER A C 1
ATOM 641 O O . SER A 1 85 ? -9.971 -14.397 7.149 1.00 90.31 85 SER A O 1
ATOM 643 N N . PRO A 1 86 ? -11.469 -14.073 5.489 1.00 93.00 86 PRO A N 1
ATOM 644 C CA . PRO A 1 86 ? -11.875 -13.829 4.099 1.00 93.00 86 PRO A CA 1
ATOM 645 C C . PRO A 1 86 ? -11.461 -12.436 3.604 1.00 93.00 86 PRO A C 1
ATOM 647 O O . PRO A 1 86 ? -11.015 -11.605 4.396 1.00 93.00 86 PRO A O 1
ATOM 650 N N . ALA A 1 87 ? -11.562 -12.216 2.290 1.00 95.00 87 ALA A N 1
ATOM 651 C CA . ALA A 1 87 ? -11.202 -10.943 1.677 1.00 95.00 87 ALA A CA 1
ATOM 652 C C . ALA A 1 87 ? -11.992 -9.781 2.293 1.00 95.00 87 ALA A C 1
ATOM 654 O O . ALA A 1 87 ? -13.164 -9.920 2.644 1.00 95.00 87 ALA A O 1
ATOM 655 N N . LYS A 1 88 ? -11.324 -8.636 2.432 1.00 94.50 88 LYS A N 1
ATOM 656 C CA . LYS A 1 88 ? -11.890 -7.408 2.997 1.00 94.50 88 LYS A CA 1
ATOM 657 C C . LYS A 1 88 ? -11.692 -6.256 2.030 1.00 94.50 88 LYS A C 1
ATOM 659 O O . LYS A 1 88 ? -10.767 -6.269 1.216 1.00 94.50 88 LYS A O 1
ATOM 664 N N . LYS A 1 89 ? -12.537 -5.233 2.150 1.00 95.06 89 LYS A N 1
ATOM 665 C CA . LYS A 1 89 ? -12.335 -3.962 1.452 1.00 95.06 89 LYS A CA 1
ATOM 666 C C . LYS A 1 89 ? -11.266 -3.142 2.167 1.00 95.06 89 LYS A C 1
ATOM 668 O O . LYS A 1 89 ? -11.232 -3.117 3.394 1.00 95.06 89 LYS A O 1
ATOM 673 N N . TYR A 1 90 ? -10.437 -2.444 1.402 1.00 95.69 90 TYR A N 1
ATOM 674 C CA . TYR A 1 90 ? -9.383 -1.565 1.896 1.00 95.69 90 TYR A CA 1
ATOM 675 C C . TYR A 1 90 ? -9.425 -0.219 1.184 1.00 95.69 90 TYR A C 1
ATOM 677 O O . TYR A 1 90 ? -9.469 -0.176 -0.046 1.00 95.69 90 TYR A O 1
ATOM 685 N N . TRP A 1 91 ? -9.336 0.867 1.946 1.00 95.44 91 TRP A N 1
ATOM 686 C CA . TRP A 1 91 ? -8.828 2.133 1.430 1.00 95.44 91 TRP A CA 1
ATOM 687 C C . TRP A 1 91 ? -7.321 2.008 1.251 1.00 95.44 91 TRP A C 1
ATOM 689 O O . TRP A 1 91 ? -6.635 1.452 2.114 1.00 95.44 91 TRP A O 1
ATOM 699 N N . VAL A 1 92 ? -6.804 2.517 0.136 1.00 96.88 92 VAL A N 1
ATOM 700 C CA . VAL A 1 92 ? -5.371 2.458 -0.150 1.00 96.88 92 VAL A CA 1
ATOM 701 C C . VAL A 1 92 ? -4.821 3.863 -0.284 1.00 96.88 92 VAL A C 1
ATOM 703 O O . VAL A 1 92 ? -5.378 4.688 -1.006 1.00 96.88 92 VAL A O 1
ATOM 706 N N . PHE A 1 93 ? -3.713 4.112 0.402 1.00 95.94 93 PHE A N 1
ATOM 707 C CA . PHE A 1 93 ? -3.003 5.380 0.366 1.00 95.94 93 PHE A CA 1
ATOM 708 C C . PHE A 1 93 ? -1.535 5.157 0.033 1.00 95.94 93 PHE A C 1
ATOM 710 O O . PHE A 1 93 ? -0.954 4.155 0.447 1.00 95.94 93 PHE A O 1
ATOM 717 N N . ALA A 1 94 ? -0.944 6.111 -0.671 1.00 96.00 94 ALA A N 1
ATOM 718 C CA . ALA A 1 94 ? 0.468 6.146 -1.004 1.00 96.00 94 ALA A CA 1
ATOM 719 C C . ALA A 1 94 ? 1.116 7.407 -0.429 1.00 96.00 94 ALA A C 1
ATOM 721 O O . ALA A 1 94 ? 0.607 8.508 -0.641 1.00 96.00 94 ALA A O 1
ATOM 722 N N . ALA A 1 95 ? 2.250 7.255 0.249 1.00 95.06 95 ALA A N 1
ATOM 723 C CA . ALA A 1 95 ? 3.129 8.373 0.567 1.00 95.06 95 ALA A CA 1
ATOM 724 C C . ALA A 1 95 ? 4.036 8.666 -0.629 1.00 95.06 95 ALA A C 1
ATOM 726 O O . ALA A 1 95 ? 4.768 7.781 -1.080 1.00 95.06 95 ALA A O 1
ATOM 727 N N . GLN A 1 96 ? 3.940 9.887 -1.157 1.00 96.38 96 GLN A N 1
ATOM 728 C CA . GLN A 1 96 ? 4.684 10.328 -2.338 1.00 96.38 96 GLN A CA 1
ATOM 729 C C . GLN A 1 96 ? 5.167 11.768 -2.170 1.00 96.38 96 GLN A C 1
ATOM 731 O O . GLN A 1 96 ? 4.474 12.575 -1.544 1.00 96.38 96 GLN A O 1
ATOM 736 N N . SER A 1 97 ? 6.309 12.111 -2.764 1.00 96.44 97 SER A N 1
ATOM 737 C CA . SER A 1 97 ? 6.842 13.479 -2.751 1.00 96.44 97 SER A CA 1
ATOM 738 C C . SER A 1 97 ? 7.348 13.939 -4.115 1.00 96.44 97 SER A C 1
ATOM 740 O O . SER A 1 97 ? 7.681 13.136 -4.985 1.00 96.44 97 SER A O 1
ATOM 742 N N . TYR A 1 98 ? 7.368 15.258 -4.306 1.00 96.69 98 TYR A N 1
ATOM 743 C CA . TYR A 1 98 ? 7.887 15.904 -5.506 1.00 96.69 98 TYR A CA 1
ATOM 744 C C . TYR A 1 98 ? 8.366 17.321 -5.168 1.00 96.69 98 TYR A C 1
ATOM 746 O O . TYR A 1 98 ? 7.739 18.000 -4.357 1.00 96.69 98 TYR A O 1
ATOM 754 N N . ASP A 1 99 ? 9.448 17.792 -5.791 1.00 96.81 99 ASP A N 1
ATOM 755 C CA . ASP A 1 99 ? 10.052 19.098 -5.463 1.00 96.81 99 ASP A CA 1
ATOM 756 C C . ASP A 1 99 ? 9.198 20.319 -5.842 1.00 96.81 99 ASP A C 1
ATOM 758 O O . ASP A 1 99 ? 9.210 21.341 -5.166 1.00 96.81 99 ASP A O 1
ATOM 762 N N . GLY A 1 100 ? 8.422 20.212 -6.918 1.00 94.62 100 GLY A N 1
ATOM 763 C CA . GLY A 1 100 ? 7.462 21.226 -7.364 1.00 94.62 100 GLY A CA 1
ATOM 764 C C . GLY A 1 100 ? 6.076 21.149 -6.704 1.00 94.62 100 GLY A C 1
ATOM 765 O O . GLY A 1 100 ? 5.815 20.300 -5.859 1.00 94.62 100 GLY A O 1
ATOM 766 N N . PHE A 1 101 ? 5.173 22.035 -7.146 1.00 94.81 101 PHE A N 1
ATOM 767 C CA . PHE A 1 101 ? 3.760 22.132 -6.721 1.00 94.81 101 PHE A CA 1
ATOM 768 C C . PHE A 1 101 ? 2.758 21.996 -7.886 1.00 94.81 101 PHE A C 1
ATOM 770 O O . PHE A 1 101 ? 1.584 22.344 -7.771 1.00 94.81 101 PHE A O 1
ATOM 777 N N . GLY A 1 102 ? 3.229 21.557 -9.051 1.00 94.31 102 GLY A N 1
ATOM 778 C CA . GLY A 1 102 ? 2.413 21.407 -10.252 1.00 94.31 102 GLY A CA 1
ATOM 779 C C . GLY A 1 102 ? 1.414 20.258 -10.136 1.00 94.31 102 GLY A C 1
ATOM 780 O O . GLY A 1 102 ? 1.606 19.318 -9.365 1.00 94.31 102 GLY A O 1
ATOM 781 N N . ALA A 1 103 ? 0.348 20.319 -10.932 1.00 93.62 103 ALA A N 1
ATOM 782 C CA . ALA A 1 103 ? -0.624 19.236 -11.033 1.00 93.62 103 ALA A CA 1
ATOM 783 C C . ALA A 1 103 ? 0.009 17.952 -11.593 1.00 93.62 103 ALA A C 1
ATOM 785 O O . ALA A 1 103 ? 0.894 18.005 -12.445 1.00 93.62 103 ALA A O 1
ATOM 786 N N . ASN A 1 104 ? -0.505 16.805 -11.148 1.00 93.19 104 ASN A N 1
ATOM 787 C CA . ASN A 1 104 ? -0.126 15.465 -11.605 1.00 93.19 104 ASN A CA 1
ATOM 788 C C . ASN A 1 104 ? 1.349 15.082 -11.395 1.00 93.19 104 ASN A C 1
ATOM 790 O O . ASN A 1 104 ? 1.859 14.213 -12.098 1.00 93.19 104 ASN A O 1
ATOM 794 N N . GLN A 1 105 ? 2.032 15.719 -10.443 1.00 95.69 105 GLN A N 1
ATOM 795 C CA . GLN A 1 105 ? 3.436 15.436 -10.133 1.00 95.69 105 GLN A CA 1
ATOM 796 C C . GLN A 1 105 ? 3.614 14.266 -9.161 1.00 95.69 105 GLN A C 1
ATOM 798 O O . GLN A 1 105 ? 4.659 13.627 -9.158 1.00 95.69 105 GLN A O 1
ATOM 803 N N . LEU A 1 106 ? 2.594 13.950 -8.359 1.00 96.12 106 LEU A N 1
ATOM 804 C CA . LEU A 1 106 ? 2.542 12.693 -7.612 1.00 96.12 106 LEU A CA 1
ATOM 805 C C . LEU A 1 106 ? 1.705 11.730 -8.431 1.00 96.12 106 LEU A C 1
ATOM 807 O O . LEU A 1 106 ? 0.479 11.839 -8.405 1.00 96.12 106 LEU A O 1
ATOM 811 N N . ASN A 1 107 ? 2.345 10.857 -9.209 1.00 94.94 107 ASN A N 1
ATOM 812 C CA . ASN A 1 107 ? 1.635 10.027 -10.172 1.00 94.94 107 ASN A CA 1
ATOM 813 C C . ASN A 1 107 ? 2.141 8.590 -10.188 1.00 94.94 107 ASN A C 1
ATOM 815 O O . ASN A 1 107 ? 3.296 8.313 -10.512 1.00 94.94 107 ASN A O 1
ATOM 819 N N . SER A 1 108 ? 1.246 7.663 -9.873 1.00 96.56 108 SER A N 1
ATOM 820 C CA . SER A 1 108 ? 1.539 6.236 -9.916 1.00 96.56 108 SER A CA 1
ATOM 821 C C . SER A 1 108 ? 0.258 5.406 -9.991 1.00 96.56 108 SER A C 1
ATOM 823 O O . SER A 1 108 ? -0.837 5.890 -9.702 1.00 96.56 108 SER A O 1
ATOM 825 N N . ASN A 1 109 ? 0.372 4.136 -10.372 1.00 96.88 109 ASN A N 1
ATOM 826 C CA . ASN A 1 109 ? -0.766 3.230 -10.536 1.00 96.88 109 ASN A CA 1
ATOM 827 C C . ASN A 1 109 ? -0.572 1.941 -9.741 1.00 96.88 109 ASN A C 1
ATOM 829 O O . ASN A 1 109 ? 0.527 1.389 -9.675 1.00 96.88 109 ASN A O 1
ATOM 833 N N . LEU A 1 110 ? -1.666 1.419 -9.192 1.00 98.50 110 LEU A N 1
ATOM 834 C CA . LEU A 1 110 ? -1.673 0.171 -8.438 1.00 98.50 110 LEU A CA 1
ATOM 835 C C . LEU A 1 110 ? -2.319 -0.942 -9.260 1.00 98.50 110 LEU A C 1
ATOM 837 O O . LEU A 1 110 ? -3.378 -0.748 -9.861 1.00 98.50 110 LEU A O 1
ATOM 841 N N . GLY A 1 111 ? -1.705 -2.119 -9.250 1.00 98.31 111 GLY A N 1
ATOM 842 C CA . GLY A 1 111 ? -2.210 -3.315 -9.906 1.00 98.31 111 GLY A CA 1
ATOM 843 C C . GLY A 1 111 ? -2.076 -4.562 -9.040 1.00 98.31 111 GLY A C 1
ATOM 844 O O . GLY A 1 111 ? -1.324 -4.598 -8.066 1.00 98.31 111 GLY A O 1
ATOM 845 N N . LEU A 1 112 ? -2.810 -5.601 -9.418 1.00 98.56 112 LEU A N 1
ATOM 846 C CA . LEU A 1 112 ? -2.738 -6.938 -8.849 1.00 98.56 112 LEU A CA 1
ATOM 847 C C . LEU A 1 112 ? -2.148 -7.885 -9.892 1.00 98.56 112 LEU A C 1
ATOM 849 O O . LEU A 1 112 ? -2.687 -7.993 -10.991 1.00 98.56 112 LEU A O 1
ATOM 853 N N . VAL A 1 113 ? -1.069 -8.588 -9.556 1.00 98.69 113 VAL A N 1
ATOM 854 C CA . VAL A 1 113 ? -0.528 -9.640 -10.424 1.00 98.69 113 VAL A CA 1
ATOM 855 C C . VAL A 1 113 ? -1.402 -10.883 -10.271 1.00 98.69 113 VAL A C 1
ATOM 857 O O . VAL A 1 113 ? -1.400 -11.522 -9.219 1.00 98.69 113 VAL A O 1
ATOM 860 N N . THR A 1 114 ? -2.170 -11.215 -11.306 1.00 98.19 114 THR A N 1
ATOM 861 C CA . THR A 1 114 ? -3.153 -12.313 -11.289 1.00 98.19 114 THR A CA 1
ATOM 862 C C . THR A 1 114 ? -2.606 -13.617 -11.864 1.00 98.19 114 THR A C 1
ATOM 864 O O . THR A 1 114 ? -3.132 -14.686 -11.562 1.00 98.19 114 THR A O 1
ATOM 867 N N . ALA A 1 115 ? -1.531 -13.555 -12.655 1.00 98.25 115 ALA A N 1
ATOM 868 C CA . ALA A 1 115 ? -0.827 -14.723 -13.178 1.00 98.25 115 ALA A CA 1
ATOM 869 C C . ALA A 1 115 ? 0.658 -14.417 -13.427 1.00 98.25 115 ALA A C 1
ATOM 871 O O . ALA A 1 115 ? 1.033 -13.267 -13.661 1.00 98.25 115 ALA A O 1
ATOM 872 N N . GLY A 1 116 ? 1.499 -15.457 -13.399 1.00 97.56 116 GLY A N 1
ATOM 873 C CA . GLY A 1 116 ? 2.929 -15.351 -13.715 1.00 97.56 116 GLY A CA 1
ATOM 874 C C . GLY A 1 116 ? 3.812 -14.786 -12.597 1.00 97.56 116 GLY A C 1
ATOM 875 O O . GLY A 1 116 ? 4.946 -14.396 -12.869 1.00 97.56 116 GLY A O 1
ATOM 876 N N . VAL A 1 117 ? 3.323 -14.736 -11.350 1.00 96.25 117 VAL A N 1
ATOM 877 C CA . VAL A 1 117 ? 4.102 -14.289 -10.177 1.00 96.25 117 VAL A CA 1
ATOM 878 C C . VAL A 1 117 ? 5.450 -15.015 -10.121 1.00 96.25 117 VAL A C 1
ATOM 880 O O . VAL A 1 117 ? 5.498 -16.241 -10.191 1.00 96.25 117 VAL A O 1
ATOM 883 N N . GLY A 1 118 ? 6.539 -14.255 -9.974 1.00 93.31 118 GLY A N 1
ATOM 884 C CA . GLY A 1 118 ? 7.902 -14.799 -9.945 1.00 93.31 118 GLY A CA 1
ATOM 885 C C . GLY A 1 118 ? 8.498 -15.090 -11.326 1.00 93.31 118 GLY A C 1
ATOM 886 O O . GLY A 1 118 ? 9.559 -15.697 -11.413 1.00 93.31 118 GLY A O 1
ATOM 887 N N . THR A 1 119 ? 7.843 -14.652 -12.404 1.00 96.00 119 THR A N 1
ATOM 888 C CA . THR A 1 119 ? 8.366 -14.734 -13.776 1.00 96.00 119 THR A CA 1
ATOM 889 C C . THR A 1 119 ? 8.348 -13.361 -14.448 1.00 96.00 119 THR A C 1
ATOM 891 O O . THR A 1 119 ? 7.698 -12.440 -13.951 1.00 96.00 119 THR A O 1
ATOM 894 N N . ALA A 1 120 ? 9.035 -13.220 -15.585 1.00 94.00 120 ALA A N 1
ATOM 895 C CA . ALA A 1 120 ? 9.042 -11.974 -16.359 1.00 94.00 120 ALA A CA 1
ATOM 896 C C . ALA A 1 120 ? 7.703 -11.703 -17.073 1.00 94.00 120 ALA A C 1
ATOM 898 O O . ALA A 1 120 ? 7.352 -10.560 -17.354 1.00 94.00 120 ALA A O 1
ATOM 899 N N . ASN A 1 121 ? 6.921 -12.754 -17.335 1.00 96.81 121 ASN A N 1
ATOM 900 C CA . ASN A 1 121 ? 5.646 -12.663 -18.038 1.00 96.81 121 ASN A CA 1
ATOM 901 C C . ASN A 1 121 ? 4.499 -12.648 -17.026 1.00 96.81 121 ASN A C 1
ATOM 903 O O . ASN A 1 121 ? 3.997 -13.694 -16.618 1.00 96.81 121 ASN A O 1
ATOM 907 N N . GLN A 1 122 ? 4.091 -11.450 -16.610 1.00 98.00 122 GLN A N 1
ATOM 908 C CA . GLN A 1 122 ? 3.060 -11.258 -15.590 1.00 98.00 122 GLN A CA 1
ATOM 909 C C . GLN A 1 122 ? 1.782 -10.682 -16.190 1.00 98.00 122 GLN A C 1
ATOM 911 O O . GLN A 1 122 ? 1.824 -9.733 -16.968 1.00 98.00 122 GLN A O 1
ATOM 916 N N . THR A 1 123 ? 0.634 -11.225 -15.785 1.00 98.44 123 THR A N 1
ATOM 917 C CA . THR A 1 123 ? -0.672 -10.610 -16.063 1.00 98.44 123 THR A CA 1
ATOM 918 C C . THR A 1 123 ? -1.050 -9.719 -14.892 1.00 98.44 123 THR A C 1
ATOM 920 O O . THR A 1 123 ? -1.036 -10.171 -13.746 1.00 98.44 123 THR A O 1
ATOM 923 N N . VAL A 1 124 ? -1.378 -8.456 -15.172 1.00 98.31 124 VAL A N 1
ATOM 924 C CA . VAL A 1 124 ? -1.669 -7.450 -14.145 1.00 98.31 124 VAL A CA 1
ATOM 925 C C . VAL A 1 124 ? -3.063 -6.877 -14.356 1.00 98.31 124 VAL A C 1
ATOM 927 O O . VAL A 1 124 ? -3.368 -6.331 -15.412 1.00 98.31 124 VAL A O 1
ATOM 930 N N . GLN A 1 125 ? -3.900 -6.973 -13.328 1.00 98.25 125 GLN A N 1
ATOM 931 C CA . GLN A 1 125 ? -5.189 -6.299 -13.255 1.00 98.25 125 GLN A CA 1
ATOM 932 C C . GLN A 1 125 ? -5.005 -4.912 -12.632 1.00 98.25 125 GLN A C 1
ATOM 934 O O . GLN A 1 125 ? -4.459 -4.796 -11.535 1.00 98.25 125 GLN A O 1
ATOM 939 N N . ALA A 1 126 ? -5.493 -3.860 -13.288 1.00 97.81 126 ALA A N 1
ATOM 940 C CA . ALA A 1 126 ? -5.487 -2.516 -12.716 1.00 97.81 126 ALA A CA 1
ATOM 941 C C . ALA A 1 126 ? -6.420 -2.424 -11.494 1.00 97.81 126 ALA A C 1
ATOM 943 O O . ALA A 1 126 ? -7.562 -2.888 -11.530 1.00 97.81 126 ALA A O 1
ATOM 944 N N . LEU A 1 127 ? -5.938 -1.805 -10.415 1.00 98.19 127 LEU A N 1
ATOM 945 C CA . LEU A 1 127 ? -6.718 -1.538 -9.204 1.00 98.19 127 LEU A CA 1
ATOM 946 C C . LEU A 1 127 ? -7.128 -0.065 -9.100 1.00 98.19 127 LEU A C 1
ATOM 948 O O . LEU A 1 127 ? -8.252 0.217 -8.677 1.00 98.19 127 LEU A O 1
ATOM 952 N N . GLY A 1 128 ? -6.256 0.859 -9.511 1.00 98.12 128 GLY A N 1
ATOM 953 C CA . GLY A 1 128 ? -6.532 2.298 -9.542 1.00 98.12 128 GLY A CA 1
ATOM 954 C C . GLY A 1 128 ? -5.274 3.148 -9.738 1.00 98.12 128 GLY A C 1
ATOM 955 O O . GLY A 1 128 ? -4.200 2.626 -10.061 1.00 98.12 128 GLY A O 1
ATOM 956 N N . ARG A 1 129 ? -5.407 4.457 -9.507 1.00 97.56 129 ARG A N 1
ATOM 957 C CA . ARG A 1 129 ? -4.333 5.450 -9.654 1.00 97.56 129 ARG A CA 1
ATOM 958 C C . ARG A 1 129 ? -4.198 6.350 -8.430 1.00 97.56 129 ARG A C 1
ATOM 960 O O . ARG A 1 129 ? -5.191 6.719 -7.809 1.00 97.56 129 ARG A O 1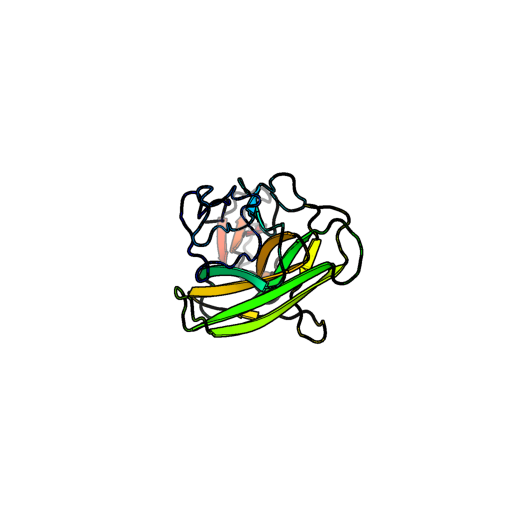
ATOM 967 N N . PHE A 1 130 ? -2.970 6.749 -8.133 1.00 98.00 130 PHE A N 1
ATOM 968 C CA . PHE A 1 130 ? -2.647 7.866 -7.259 1.00 98.00 130 PHE A CA 1
ATOM 969 C C . PHE A 1 130 ? -2.271 9.066 -8.121 1.00 98.00 130 PHE A C 1
ATOM 971 O O . PHE A 1 130 ? -1.389 8.963 -8.974 1.00 98.00 130 PHE A O 1
ATOM 978 N N . ASN A 1 131 ? -2.949 10.189 -7.912 1.00 96.31 131 ASN A N 1
ATOM 979 C CA . ASN A 1 131 ? -2.686 11.409 -8.656 1.00 96.31 131 ASN A CA 1
ATOM 980 C C . ASN A 1 131 ? -2.901 12.635 -7.766 1.00 96.31 131 ASN A C 1
ATOM 982 O O . ASN A 1 131 ? -3.967 12.777 -7.170 1.00 96.31 131 ASN A O 1
ATOM 986 N N . SER A 1 132 ? -1.903 13.510 -7.661 1.00 96.06 132 SER A N 1
ATOM 987 C CA . SER A 1 132 ? -2.013 14.754 -6.893 1.00 96.06 132 SER A CA 1
ATOM 988 C C . SER A 1 132 ? -1.001 15.807 -7.355 1.00 96.06 132 SER A C 1
ATOM 990 O O . SER A 1 132 ? -0.152 15.558 -8.217 1.00 96.06 132 SER A O 1
ATOM 992 N N . VAL A 1 133 ? -1.114 17.007 -6.786 1.00 95.62 133 VAL A N 1
ATOM 993 C CA . VAL A 1 133 ? -0.118 18.074 -6.929 1.00 95.62 133 VAL A CA 1
ATOM 994 C C . VAL A 1 133 ? 1.183 17.705 -6.219 1.00 95.62 133 VAL A C 1
ATOM 996 O O . VAL A 1 133 ? 1.166 16.951 -5.244 1.00 95.62 133 VAL A O 1
ATOM 999 N N . GLY A 1 134 ? 2.300 18.255 -6.691 1.00 94.00 134 GLY A N 1
ATOM 1000 C CA . GLY A 1 134 ? 3.600 18.085 -6.045 1.00 94.00 134 GLY A CA 1
ATOM 1001 C C . GLY A 1 134 ? 3.653 18.677 -4.632 1.00 94.00 134 GLY A C 1
ATOM 1002 O O . GLY A 1 134 ? 2.813 19.496 -4.245 1.00 94.00 134 GLY A O 1
ATOM 1003 N N . THR A 1 135 ? 4.629 18.232 -3.841 1.00 95.31 135 THR A N 1
ATOM 1004 C CA . THR A 1 135 ? 4.698 18.532 -2.404 1.00 95.31 135 THR A CA 1
ATOM 1005 C C . THR A 1 135 ? 5.608 19.701 -2.042 1.00 95.31 135 THR A C 1
ATOM 1007 O O . THR A 1 135 ? 5.602 20.136 -0.889 1.00 95.31 135 THR A O 1
ATOM 1010 N N . GLY A 1 136 ? 6.375 20.240 -2.990 1.00 95.12 136 GLY A N 1
ATOM 1011 C CA . GLY A 1 136 ? 7.314 21.324 -2.713 1.00 95.12 136 GLY A CA 1
ATOM 1012 C C . GLY A 1 136 ? 8.624 20.879 -2.066 1.00 95.12 136 GLY A C 1
ATOM 1013 O O . GLY A 1 136 ? 9.246 21.668 -1.348 1.00 95.12 136 GLY A O 1
ATOM 1014 N N . GLY A 1 137 ? 8.982 19.601 -2.186 1.00 93.94 137 GLY A N 1
ATOM 1015 C CA . GLY A 1 137 ? 10.270 19.095 -1.727 1.00 93.94 137 GLY A CA 1
ATOM 1016 C C . GLY A 1 137 ? 10.349 17.574 -1.697 1.00 93.94 137 GLY A C 1
ATOM 1017 O O . GLY A 1 137 ? 9.413 16.888 -1.283 1.00 93.94 137 GLY A O 1
ATOM 1018 N N . TRP A 1 138 ? 11.510 17.044 -2.069 1.00 94.81 138 TRP A N 1
ATOM 1019 C CA . TRP A 1 138 ? 11.814 15.622 -1.913 1.00 94.81 138 TRP A CA 1
ATOM 1020 C C . TRP A 1 138 ? 11.727 15.195 -0.449 1.00 94.81 138 TRP A C 1
ATOM 1022 O O . TRP A 1 138 ? 12.108 15.946 0.451 1.00 94.81 138 TRP A O 1
ATOM 1032 N N . SER A 1 139 ? 11.197 13.994 -0.214 1.00 92.69 139 SER A N 1
ATOM 1033 C CA . SER A 1 139 ? 10.946 13.448 1.129 1.00 92.69 139 SER A CA 1
ATOM 1034 C C . SER A 1 139 ? 9.920 14.227 1.964 1.00 92.69 139 SER A C 1
ATOM 1036 O O . SER A 1 139 ? 9.644 13.853 3.103 1.00 92.69 139 SER A O 1
ATOM 1038 N N . ARG A 1 140 ? 9.293 15.285 1.431 1.00 93.69 140 ARG A N 1
ATOM 1039 C CA . ARG A 1 140 ? 8.108 15.917 2.033 1.00 93.69 140 ARG A CA 1
ATOM 1040 C C . ARG A 1 140 ? 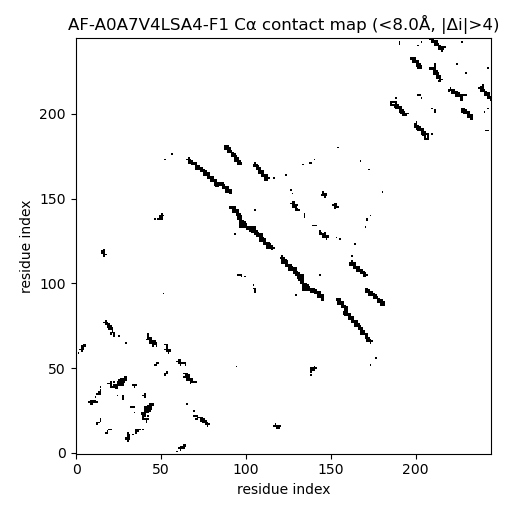6.865 15.195 1.542 1.00 93.69 140 ARG A C 1
ATOM 1042 O O . ARG A 1 140 ? 6.179 15.682 0.652 1.00 93.69 140 ARG A O 1
ATOM 1049 N N . ASN A 1 141 ? 6.648 13.976 2.022 1.00 93.44 141 ASN A N 1
ATOM 1050 C CA . ASN A 1 141 ? 5.576 13.133 1.512 1.00 93.44 141 ASN A CA 1
ATOM 1051 C C . ASN A 1 141 ? 4.188 13.710 1.816 1.00 93.44 141 ASN A C 1
ATOM 1053 O O . ASN A 1 141 ? 3.883 14.070 2.953 1.00 93.44 141 ASN A O 1
ATOM 1057 N N . ASN A 1 142 ? 3.319 13.679 0.808 1.00 93.19 142 ASN A N 1
ATOM 1058 C CA . ASN A 1 142 ? 1.874 13.776 0.962 1.00 93.19 142 ASN A CA 1
ATOM 1059 C C . ASN A 1 142 ? 1.252 12.381 0.906 1.00 93.19 142 ASN A C 1
ATOM 1061 O O . ASN A 1 142 ? 1.767 11.477 0.246 1.00 93.19 142 ASN A O 1
ATOM 1065 N N . ILE A 1 143 ? 0.105 12.227 1.569 1.00 94.00 143 ILE A N 1
ATOM 1066 C CA . ILE A 1 143 ? -0.687 10.997 1.533 1.00 94.00 143 ILE A CA 1
ATOM 1067 C C . ILE A 1 143 ? -1.728 11.118 0.422 1.00 94.00 143 ILE A C 1
ATOM 1069 O O . ILE A 1 143 ? -2.648 11.929 0.504 1.00 94.00 143 ILE A O 1
ATOM 1073 N N . VAL A 1 144 ? -1.572 10.311 -0.624 1.00 96.31 144 VAL A N 1
ATOM 1074 C CA . VAL A 1 144 ? -2.424 10.322 -1.816 1.00 96.31 144 VAL A CA 1
ATOM 1075 C C . VAL A 1 144 ? -3.326 9.096 -1.796 1.00 96.31 144 VAL A C 1
ATOM 1077 O O . VAL A 1 144 ? -2.846 7.972 -1.665 1.00 96.31 144 VAL A O 1
ATOM 1080 N N . ALA A 1 145 ? -4.636 9.300 -1.913 1.00 97.00 145 ALA A N 1
ATOM 1081 C CA . ALA A 1 145 ? -5.607 8.212 -1.936 1.00 97.00 145 ALA A CA 1
ATOM 1082 C C . ALA A 1 145 ? -5.677 7.540 -3.315 1.00 97.00 145 ALA A C 1
ATOM 1084 O O . ALA A 1 145 ? -5.486 8.189 -4.345 1.00 97.00 145 ALA A O 1
ATOM 1085 N N . LEU A 1 146 ? -5.972 6.240 -3.332 1.00 98.50 146 LEU A N 1
ATOM 1086 C CA . LEU A 1 146 ? -6.234 5.502 -4.561 1.00 98.50 146 LEU A CA 1
ATOM 1087 C C . LEU A 1 146 ? -7.592 5.913 -5.138 1.00 98.50 146 LEU A C 1
ATOM 1089 O O . LEU A 1 146 ? -8.612 5.892 -4.446 1.00 98.50 146 LEU A O 1
ATOM 1093 N N . THR A 1 147 ? -7.596 6.228 -6.425 1.00 97.50 147 THR A N 1
ATOM 1094 C CA . THR A 1 147 ? -8.775 6.661 -7.176 1.00 97.50 147 THR A CA 1
ATOM 1095 C C . THR A 1 147 ? -9.060 5.742 -8.359 1.00 97.50 147 THR A C 1
ATOM 1097 O O . THR A 1 147 ? -8.195 4.970 -8.789 1.00 97.50 147 THR A O 1
ATOM 1100 N N . ASP A 1 148 ? -10.294 5.780 -8.855 1.00 94.94 148 ASP A N 1
ATOM 1101 C CA . ASP A 1 148 ? -10.636 5.276 -10.185 1.00 94.94 148 ASP A CA 1
ATOM 1102 C C . ASP A 1 148 ? -10.228 6.263 -11.296 1.00 94.94 148 ASP A C 1
ATOM 1104 O O . ASP A 1 148 ? -9.672 7.331 -11.038 1.00 94.94 148 ASP A O 1
ATOM 1108 N N . ASP A 1 149 ? -10.510 5.906 -12.550 1.00 91.38 149 ASP A N 1
ATOM 1109 C CA . ASP A 1 149 ? -10.171 6.730 -13.717 1.00 91.38 149 ASP A CA 1
ATOM 1110 C C . ASP A 1 149 ? -10.961 8.050 -13.781 1.00 91.38 149 ASP A C 1
ATOM 1112 O O . ASP A 1 149 ? -10.553 8.976 -14.482 1.00 91.38 149 ASP A O 1
ATOM 1116 N N . ALA A 1 150 ? -12.069 8.162 -13.039 1.00 91.56 150 ALA A N 1
ATOM 1117 C CA . ALA A 1 150 ? -12.841 9.394 -12.897 1.00 91.56 150 ALA A CA 1
ATOM 1118 C C . ALA A 1 150 ? -12.321 10.290 -11.753 1.00 91.56 150 ALA A C 1
ATOM 1120 O O . ALA A 1 150 ? -12.821 11.401 -11.568 1.00 91.56 150 ALA A O 1
ATOM 1121 N N . GLY A 1 151 ? -11.317 9.834 -10.996 1.00 88.06 151 GLY A N 1
ATOM 1122 C CA . GLY A 1 151 ? -10.737 10.548 -9.859 1.00 88.06 151 GLY A CA 1
ATOM 1123 C C . GLY A 1 151 ? -11.495 10.358 -8.543 1.00 88.06 151 GLY A C 1
ATOM 1124 O O . GLY A 1 151 ? -11.166 11.016 -7.555 1.00 88.06 151 GLY A O 1
ATOM 1125 N N . ALA A 1 152 ? -12.488 9.466 -8.486 1.00 93.25 152 ALA A N 1
ATOM 1126 C CA . ALA A 1 152 ? -13.196 9.171 -7.247 1.00 93.25 152 ALA A CA 1
ATOM 1127 C C . ALA A 1 152 ? -12.376 8.208 -6.379 1.00 93.25 152 ALA A C 1
ATOM 1129 O O . ALA A 1 152 ? -11.860 7.197 -6.860 1.00 93.25 152 ALA A O 1
ATOM 1130 N N . ILE A 1 153 ? -12.257 8.511 -5.081 1.00 93.88 153 ILE A N 1
ATOM 1131 C CA . ILE A 1 153 ? -11.558 7.640 -4.126 1.00 93.88 153 ILE A CA 1
ATOM 1132 C C . ILE A 1 153 ? -12.297 6.305 -4.044 1.00 93.88 153 ILE A C 1
ATOM 1134 O O . ILE A 1 153 ? -13.516 6.270 -3.863 1.00 93.88 153 ILE A O 1
ATOM 1138 N N . LYS A 1 154 ? -11.555 5.200 -4.135 1.00 93.38 154 LYS A N 1
ATOM 1139 C CA . LYS A 1 154 ? -12.128 3.853 -4.167 1.00 93.38 154 L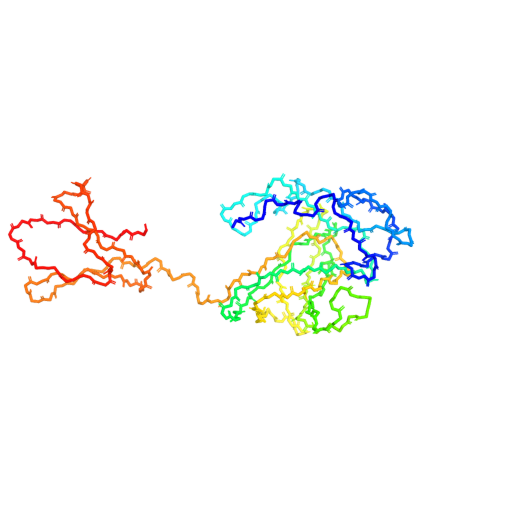YS A CA 1
ATOM 1140 C C . LYS A 1 154 ? -11.484 2.910 -3.161 1.00 93.38 154 LYS A C 1
ATOM 1142 O O . LYS A 1 154 ? -10.347 3.096 -2.729 1.00 93.38 154 LYS A O 1
ATOM 1147 N N . THR A 1 155 ? -12.215 1.845 -2.847 1.00 96.19 155 THR A N 1
ATOM 1148 C CA . THR A 1 155 ? -11.678 0.690 -2.122 1.00 96.19 155 THR A CA 1
ATOM 1149 C C . THR A 1 155 ? -11.249 -0.416 -3.083 1.00 96.19 155 THR A C 1
ATOM 1151 O O . THR A 1 155 ? -11.685 -0.469 -4.237 1.00 96.19 155 THR A O 1
ATOM 1154 N N . VAL A 1 156 ? -10.397 -1.313 -2.592 1.00 96.94 156 VAL A N 1
ATOM 1155 C CA . VAL A 1 156 ? -10.034 -2.578 -3.248 1.00 96.94 156 VAL A CA 1
ATOM 1156 C C . VAL A 1 156 ? -10.373 -3.742 -2.328 1.00 96.94 156 VAL A C 1
ATOM 1158 O O . VAL A 1 156 ? -10.256 -3.613 -1.112 1.00 96.94 156 VAL A O 1
ATOM 1161 N N . GLU A 1 157 ? -10.786 -4.874 -2.886 1.00 96.50 157 GLU A N 1
ATOM 1162 C CA . GLU A 1 157 ? -11.082 -6.083 -2.117 1.00 96.50 157 GLU A CA 1
ATOM 1163 C C . GLU A 1 157 ? -9.919 -7.069 -2.233 1.00 96.50 157 GLU A C 1
ATOM 1165 O O . GLU A 1 157 ? -9.554 -7.476 -3.335 1.00 96.50 157 GLU A O 1
ATOM 1170 N N . LEU A 1 158 ? -9.295 -7.404 -1.103 1.00 96.75 158 LEU A N 1
ATOM 1171 C CA . LEU A 1 158 ? -8.073 -8.209 -1.048 1.00 96.75 158 LEU A CA 1
ATOM 1172 C C . LEU A 1 158 ? -8.182 -9.254 0.062 1.00 96.75 158 LEU A C 1
ATOM 1174 O O . LEU A 1 158 ? -8.668 -8.958 1.153 1.00 96.75 158 LEU A O 1
ATOM 1178 N N . GLY A 1 159 ? -7.683 -10.462 -0.194 1.00 96.62 159 GLY A N 1
ATOM 1179 C CA . GLY A 1 159 ? -7.609 -11.527 0.801 1.00 96.62 159 GLY A CA 1
ATOM 1180 C C . GLY A 1 159 ? -6.620 -12.618 0.416 1.00 96.62 159 GLY A C 1
ATOM 1181 O O . GLY A 1 159 ? -6.440 -12.923 -0.762 1.00 96.62 159 GLY A O 1
ATOM 1182 N N . GLY A 1 160 ? -5.964 -13.206 1.417 1.00 96.75 160 GLY A N 1
ATOM 1183 C CA . GLY A 1 160 ? -4.947 -14.235 1.205 1.00 96.75 160 GLY A CA 1
ATOM 1184 C C . GLY A 1 160 ? -3.614 -13.687 0.683 1.00 96.75 160 GLY A C 1
ATOM 1185 O O . GLY A 1 160 ? -3.315 -12.496 0.787 1.00 96.75 160 GLY A O 1
ATOM 1186 N N . LYS A 1 161 ? -2.759 -14.580 0.168 1.00 97.12 161 LYS A N 1
ATOM 1187 C CA . LYS A 1 161 ? -1.434 -14.221 -0.361 1.00 97.12 161 LYS A CA 1
ATOM 1188 C C . LYS A 1 161 ? -1.568 -13.670 -1.779 1.00 97.12 161 LYS A C 1
ATOM 1190 O O . LYS A 1 161 ? -1.936 -14.409 -2.685 1.00 97.12 161 LYS A O 1
ATOM 1195 N N . LEU A 1 162 ? -1.226 -12.398 -1.958 1.00 97.62 162 LEU A N 1
ATOM 1196 C CA . LEU A 1 162 ? -1.352 -11.665 -3.218 1.00 97.62 162 LEU A CA 1
ATOM 1197 C C . LEU A 1 162 ? -0.065 -10.894 -3.527 1.00 97.62 162 LEU A C 1
ATOM 1199 O O . LEU A 1 162 ? 0.670 -10.501 -2.616 1.00 97.62 162 LEU A O 1
ATOM 1203 N N . THR A 1 163 ? 0.189 -10.649 -4.811 1.00 98.06 163 THR A N 1
ATOM 1204 C CA . THR A 1 163 ? 1.294 -9.805 -5.281 1.00 98.06 163 THR A CA 1
ATOM 1205 C C . THR A 1 163 ? 0.737 -8.511 -5.849 1.00 98.06 163 THR A C 1
ATOM 1207 O O . THR A 1 163 ? 0.055 -8.504 -6.871 1.00 98.06 163 THR A O 1
ATOM 1210 N N . ILE A 1 164 ? 1.034 -7.410 -5.167 1.00 98.19 164 ILE A N 1
ATOM 1211 C CA . ILE A 1 164 ? 0.645 -6.064 -5.577 1.00 98.19 164 ILE A CA 1
ATOM 1212 C C . ILE A 1 164 ? 1.767 -5.476 -6.427 1.00 98.19 164 ILE A C 1
ATOM 1214 O O . ILE A 1 164 ? 2.919 -5.489 -5.999 1.00 98.19 164 ILE A O 1
ATOM 1218 N N . ARG A 1 165 ? 1.438 -4.942 -7.603 1.00 98.19 165 ARG A N 1
ATOM 1219 C CA . ARG A 1 165 ? 2.369 -4.183 -8.439 1.00 98.19 165 ARG A CA 1
ATOM 1220 C C . ARG A 1 165 ? 2.113 -2.694 -8.265 1.00 98.19 165 ARG A C 1
ATOM 1222 O O . ARG A 1 165 ? 0.998 -2.232 -8.504 1.00 98.19 165 ARG A O 1
ATOM 1229 N N . TRP A 1 166 ? 3.141 -1.947 -7.885 1.00 97.50 166 TRP A N 1
ATOM 1230 C CA . TRP A 1 166 ? 3.112 -0.488 -7.903 1.00 97.50 166 TRP A CA 1
ATOM 1231 C C . TRP A 1 166 ? 3.916 -0.014 -9.109 1.00 97.50 166 TRP A C 1
ATOM 1233 O O . TRP A 1 166 ? 5.099 -0.316 -9.214 1.00 97.50 166 TRP A O 1
ATOM 1243 N N . ASN A 1 167 ? 3.244 0.652 -10.045 1.00 96.12 167 ASN A N 1
ATOM 1244 C CA . ASN A 1 167 ? 3.855 1.231 -11.236 1.00 96.12 167 ASN A CA 1
ATOM 1245 C C . ASN A 1 167 ? 4.094 2.710 -10.971 1.00 96.12 167 ASN A C 1
ATOM 1247 O O . ASN A 1 167 ? 3.165 3.428 -10.588 1.00 96.12 167 ASN A O 1
ATOM 1251 N N . TYR A 1 168 ? 5.323 3.149 -11.169 1.00 93.50 168 TYR A N 1
ATOM 1252 C CA . TYR A 1 168 ? 5.764 4.497 -10.881 1.00 93.50 168 TYR A CA 1
ATOM 1253 C C . TYR A 1 168 ? 5.731 5.315 -12.173 1.00 93.50 168 TYR A C 1
ATOM 1255 O O . TYR A 1 168 ? 6.035 4.817 -13.257 1.00 93.50 168 TYR A O 1
ATOM 1263 N N . SER A 1 169 ? 5.264 6.557 -12.091 1.00 93.06 169 SER A N 1
ATOM 1264 C CA . SER A 1 169 ? 5.185 7.436 -13.266 1.00 93.06 169 SER A CA 1
ATOM 1265 C C . SER A 1 169 ? 5.779 8.810 -13.004 1.00 93.06 169 SER A C 1
ATOM 1267 O O . SER A 1 169 ? 6.301 9.423 -13.929 1.00 93.06 169 SER A O 1
ATOM 1269 N N . SER A 1 170 ? 5.695 9.312 -11.771 1.00 93.81 170 SER A N 1
ATOM 1270 C CA . SER A 1 170 ? 6.334 10.557 -11.358 1.00 93.81 170 SER A CA 1
ATOM 1271 C C . SER A 1 170 ? 6.431 10.664 -9.837 1.00 93.81 170 SER A C 1
ATOM 1273 O O . SER A 1 170 ? 5.578 10.130 -9.121 1.00 93.81 170 SER A O 1
ATOM 1275 N N . GLY A 1 171 ? 7.431 11.417 -9.376 1.00 93.69 171 GLY A N 1
ATOM 1276 C CA . GLY A 1 171 ? 7.722 11.649 -7.963 1.00 93.69 171 GLY A CA 1
ATOM 1277 C C . GLY A 1 171 ? 8.434 10.492 -7.288 1.00 93.69 171 GLY A C 1
ATOM 1278 O O . GLY A 1 171 ? 8.604 9.426 -7.868 1.00 93.69 171 GLY A O 1
ATOM 1279 N N . ASP A 1 172 ? 8.847 10.730 -6.049 1.00 94.31 172 ASP A N 1
ATOM 1280 C CA . ASP A 1 172 ? 9.353 9.679 -5.177 1.00 94.31 172 ASP A CA 1
ATOM 1281 C C . ASP A 1 172 ? 8.167 8.954 -4.537 1.00 94.31 172 ASP A C 1
ATOM 1283 O O . ASP A 1 172 ? 7.189 9.585 -4.120 1.00 94.31 172 ASP A O 1
ATOM 1287 N N . VAL A 1 173 ? 8.277 7.636 -4.402 1.00 94.56 173 VAL A N 1
ATOM 1288 C CA . VAL A 1 173 ? 7.298 6.793 -3.714 1.00 94.56 173 VAL A CA 1
ATOM 1289 C C . VAL A 1 173 ? 7.934 6.163 -2.480 1.00 94.56 173 VAL A C 1
ATOM 1291 O O . VAL A 1 173 ? 9.043 5.641 -2.540 1.00 94.56 173 VAL A O 1
ATOM 1294 N N . ASP A 1 174 ? 7.245 6.198 -1.344 1.00 93.31 174 ASP A N 1
ATOM 1295 C CA . ASP A 1 174 ? 7.810 5.719 -0.075 1.00 93.31 174 ASP A CA 1
ATOM 1296 C C . ASP A 1 174 ? 7.097 4.446 0.407 1.00 93.31 174 ASP A C 1
ATOM 1298 O O . ASP A 1 174 ? 7.671 3.356 0.474 1.00 93.31 174 ASP A O 1
ATOM 1302 N N . TRP A 1 175 ? 5.794 4.531 0.672 1.00 92.38 175 TRP A N 1
ATOM 1303 C CA . TRP A 1 175 ? 5.038 3.389 1.183 1.00 92.38 175 TRP A CA 1
ATOM 1304 C C . TRP A 1 175 ? 3.565 3.407 0.799 1.00 92.38 175 TRP A C 1
ATOM 1306 O O . TRP A 1 175 ? 2.984 4.449 0.502 1.00 92.38 175 TRP A O 1
ATOM 1316 N N . LEU A 1 176 ? 2.958 2.219 0.872 1.00 94.19 176 LEU A N 1
ATOM 1317 C CA . LEU A 1 176 ? 1.520 1.999 0.748 1.00 94.19 176 LEU A CA 1
ATOM 1318 C C . LEU A 1 176 ? 0.915 1.658 2.111 1.00 94.19 176 LEU A C 1
ATOM 1320 O O . LEU A 1 176 ? 1.472 0.847 2.857 1.00 94.19 176 LEU A O 1
ATOM 1324 N N . ALA A 1 177 ? -0.255 2.218 2.403 1.00 92.19 177 ALA A N 1
ATOM 1325 C CA . ALA A 1 177 ? -1.098 1.825 3.524 1.00 92.19 177 ALA A CA 1
ATOM 1326 C C . ALA A 1 177 ? -2.401 1.215 3.004 1.00 92.19 177 ALA A C 1
ATOM 1328 O O . ALA A 1 177 ? -3.108 1.833 2.211 1.00 92.19 177 ALA A O 1
ATOM 1329 N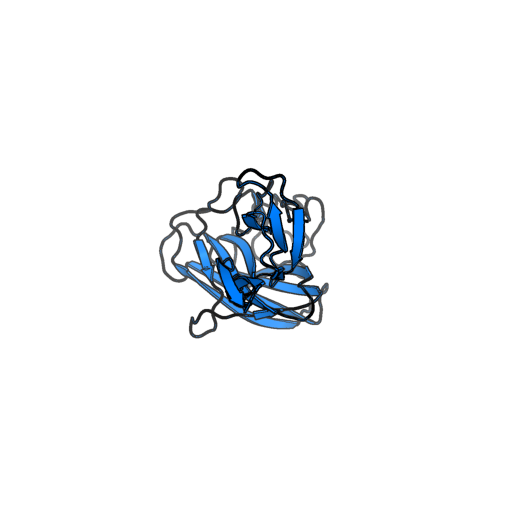 N . PHE A 1 178 ? -2.718 0.012 3.483 1.00 93.44 178 PHE A N 1
ATOM 1330 C CA . PHE A 1 178 ? -3.981 -0.678 3.229 1.00 93.44 178 PHE A CA 1
ATOM 1331 C C . PHE A 1 178 ? -4.803 -0.628 4.512 1.00 93.44 178 PHE A C 1
ATOM 1333 O O . PHE A 1 178 ? -4.564 -1.395 5.445 1.00 93.44 178 PHE A O 1
ATOM 1340 N N . VAL A 1 179 ? -5.748 0.302 4.569 1.00 90.81 179 VAL A N 1
ATOM 1341 C CA . VAL A 1 179 ? -6.593 0.536 5.741 1.00 90.81 179 VAL A CA 1
ATOM 1342 C C . VAL A 1 179 ? -7.906 -0.212 5.530 1.00 90.81 179 VAL A C 1
ATOM 1344 O O . VAL A 1 179 ? -8.587 0.089 4.548 1.00 90.81 179 VAL A O 1
ATOM 1347 N N . PRO A 1 180 ? -8.272 -1.195 6.377 1.00 90.88 180 PRO A N 1
ATOM 1348 C CA . PRO A 1 180 ? -9.560 -1.868 6.264 1.00 90.88 180 PRO A CA 1
ATOM 1349 C C . PRO A 1 180 ? -10.695 -0.846 6.161 1.00 90.88 180 PRO A C 1
ATOM 1351 O O . PRO A 1 180 ? -10.777 0.079 6.962 1.00 90.88 180 PRO A O 1
ATOM 1354 N N . ALA A 1 181 ? -11.554 -1.014 5.163 1.00 88.69 181 ALA A N 1
ATOM 1355 C CA . ALA A 1 181 ? -12.745 -0.200 4.945 1.00 88.69 181 ALA A CA 1
ATOM 1356 C C . ALA A 1 181 ? -13.979 -0.783 5.657 1.00 88.69 181 ALA A C 1
ATOM 1358 O O . ALA A 1 181 ? -15.103 -0.395 5.344 1.00 88.69 181 ALA A O 1
ATOM 1359 N N . GLU A 1 182 ? -13.774 -1.735 6.577 1.00 75.50 182 GLU A N 1
ATOM 1360 C CA . GLU A 1 182 ? -14.816 -2.181 7.505 1.00 75.50 182 GLU A CA 1
ATOM 1361 C C . GLU A 1 182 ? -15.302 -0.978 8.322 1.00 75.50 182 GLU A C 1
ATOM 1363 O O . GLU A 1 182 ? -14.520 -0.061 8.583 1.00 75.50 182 GLU A O 1
ATOM 1368 N N . GLU A 1 183 ? -16.607 -0.959 8.625 1.00 56.28 183 GLU A N 1
ATOM 1369 C CA . GLU A 1 183 ? -17.312 0.164 9.252 1.00 56.28 183 GLU A CA 1
ATOM 1370 C C . GLU A 1 183 ? -16.468 0.785 10.364 1.00 56.28 183 GLU A C 1
ATOM 1372 O O . GLU A 1 183 ? -15.844 0.050 11.131 1.00 56.28 183 GLU A O 1
ATOM 1377 N N . ALA A 1 184 ? -16.408 2.125 10.375 1.00 49.50 184 ALA A N 1
ATOM 1378 C CA . ALA A 1 184 ? -15.618 2.958 11.281 1.00 49.50 184 ALA A CA 1
ATOM 1379 C C . ALA A 1 184 ? -15.357 2.266 12.627 1.00 49.50 184 ALA A C 1
ATOM 1381 O O . ALA A 1 184 ? -16.317 1.707 13.160 1.00 49.50 184 ALA A O 1
ATOM 1382 N N . PRO A 1 185 ? -14.124 2.323 13.190 1.00 50.16 185 PRO A N 1
ATOM 1383 C CA . PRO A 1 185 ? -13.819 1.667 14.462 1.00 50.16 185 PRO A CA 1
ATOM 1384 C C . PRO A 1 185 ? -14.982 1.928 15.403 1.00 50.16 185 PRO A C 1
ATOM 1386 O O . PRO A 1 185 ? -15.283 3.104 15.628 1.00 50.16 185 PRO A O 1
ATOM 1389 N N . ALA A 1 186 ? -15.696 0.863 15.805 1.00 52.53 186 ALA A N 1
ATOM 1390 C CA . ALA A 1 186 ? -16.941 1.009 16.546 1.00 52.53 186 ALA A CA 1
ATOM 1391 C C . ALA A 1 186 ? -16.651 2.003 17.661 1.00 52.53 186 ALA A C 1
ATOM 1393 O O . ALA A 1 186 ? -15.745 1.767 18.473 1.00 52.53 186 ALA A O 1
ATOM 1394 N N . ALA A 1 187 ? -17.302 3.173 17.594 1.00 55.81 187 ALA A N 1
ATOM 1395 C CA . ALA A 1 187 ? -17.041 4.235 18.547 1.00 55.81 187 ALA A CA 1
ATOM 1396 C C . ALA A 1 187 ? -17.105 3.593 19.932 1.00 55.81 187 ALA A C 1
ATOM 1398 O O . ALA A 1 187 ? -17.980 2.746 20.130 1.00 55.81 187 ALA A O 1
ATOM 1399 N N . PRO A 1 188 ? -16.177 3.916 20.851 1.00 60.75 188 PRO A N 1
ATOM 1400 C CA . PRO A 1 188 ? -16.181 3.352 22.181 1.00 60.75 188 PRO A CA 1
ATOM 1401 C C . PRO A 1 188 ? -17.609 3.241 22.706 1.00 60.75 188 PRO A C 1
ATOM 1403 O O . PRO A 1 188 ? -18.224 4.274 22.958 1.00 60.75 188 PRO A O 1
ATOM 1406 N N . GLY A 1 189 ? -18.120 2.013 22.839 1.00 68.44 189 GLY A N 1
ATOM 1407 C CA . GLY A 1 189 ? -19.452 1.802 23.378 1.00 68.44 189 GLY A CA 1
ATOM 1408 C C . GLY A 1 189 ? -19.546 2.526 24.709 1.00 68.44 189 GLY A C 1
ATOM 1409 O O . GLY A 1 189 ? -18.758 2.247 25.619 1.00 68.44 189 GLY A O 1
ATOM 1410 N N . ALA A 1 190 ? -20.424 3.522 24.800 1.00 82.38 190 ALA A N 1
ATOM 1411 C CA . ALA A 1 190 ? -20.616 4.255 26.035 1.00 82.38 190 ALA A CA 1
ATOM 1412 C C . ALA A 1 190 ? -21.292 3.316 27.035 1.00 82.38 190 ALA A C 1
ATOM 1414 O O . ALA A 1 190 ? -22.208 2.573 26.673 1.00 82.38 190 ALA A O 1
ATOM 1415 N N . ALA A 1 191 ? -20.853 3.346 28.294 1.00 88.19 191 ALA A N 1
ATOM 1416 C CA . ALA A 1 191 ? -21.519 2.582 29.337 1.00 88.19 191 ALA A CA 1
ATOM 1417 C C . ALA A 1 191 ? -22.970 3.061 29.466 1.00 88.19 191 ALA A C 1
ATOM 1419 O O . ALA A 1 191 ? -23.229 4.233 29.745 1.00 88.19 191 ALA A O 1
ATOM 1420 N N . LYS A 1 192 ? -23.916 2.142 29.280 1.00 91.81 192 LYS A N 1
ATOM 1421 C CA . LYS A 1 192 ? -25.338 2.363 29.521 1.00 91.81 192 LYS A CA 1
ATOM 1422 C C . LYS A 1 192 ? -25.771 1.589 30.750 1.00 91.81 192 LYS A C 1
ATOM 1424 O O . LYS A 1 192 ? -25.509 0.393 30.871 1.00 91.81 192 LYS A O 1
ATOM 1429 N N . ILE A 1 193 ? -26.472 2.284 31.637 1.00 91.25 193 ILE A N 1
ATOM 1430 C CA . ILE A 1 193 ? -27.098 1.711 32.820 1.00 91.25 193 ILE A CA 1
ATOM 1431 C C . ILE A 1 193 ? -28.613 1.830 32.690 1.00 91.25 193 ILE A C 1
ATOM 1433 O O . ILE A 1 193 ? -29.143 2.904 32.410 1.00 91.25 193 ILE A O 1
ATOM 1437 N N . ALA A 1 194 ? -29.313 0.720 32.885 1.00 92.94 194 ALA A N 1
ATOM 1438 C CA . ALA A 1 194 ? -30.768 0.680 32.916 1.00 92.94 194 ALA A CA 1
ATOM 1439 C C . ALA A 1 194 ? -31.244 -0.132 34.120 1.00 92.94 194 ALA A C 1
ATOM 1441 O O . ALA A 1 194 ? -30.544 -1.018 34.606 1.00 92.94 194 ALA A O 1
ATOM 1442 N N . ARG A 1 195 ? -32.458 0.144 34.597 1.00 92.00 195 ARG A N 1
ATOM 1443 C CA . ARG A 1 195 ? -33.121 -0.676 35.615 1.00 92.00 195 ARG A CA 1
ATOM 1444 C C . ARG A 1 195 ? -34.120 -1.613 34.938 1.00 92.00 195 ARG A C 1
ATOM 1446 O O . ARG A 1 195 ? -34.928 -1.162 34.135 1.00 92.00 195 ARG A O 1
ATOM 1453 N N . SER A 1 196 ? -34.088 -2.894 35.293 1.00 92.69 196 SER A N 1
ATOM 1454 C CA . SER A 1 196 ? -35.051 -3.913 34.859 1.00 92.69 196 SER A CA 1
ATOM 1455 C C . SER A 1 196 ? -35.588 -4.639 36.091 1.00 92.69 196 SER A C 1
ATOM 1457 O O . SER A 1 196 ? -34.912 -5.489 36.671 1.00 92.69 196 SER A O 1
ATOM 1459 N N . GLY A 1 197 ? -36.774 -4.246 36.564 1.00 92.50 197 GLY A N 1
ATOM 1460 C CA . GLY A 1 197 ? -37.336 -4.753 37.820 1.00 92.50 197 GLY A CA 1
ATOM 1461 C C . GLY A 1 197 ? -36.399 -4.524 39.015 1.00 92.50 197 GLY A C 1
ATOM 1462 O O . GLY A 1 197 ? -36.029 -3.383 39.320 1.00 92.50 197 GLY A O 1
ATOM 1463 N N . ASN A 1 198 ? -36.005 -5.616 39.680 1.00 92.06 198 ASN A N 1
ATOM 1464 C CA . ASN A 1 198 ? -35.044 -5.596 40.788 1.00 92.06 198 ASN A CA 1
ATOM 1465 C C . ASN A 1 198 ? -33.582 -5.781 40.339 1.00 92.06 198 ASN A C 1
ATOM 1467 O O . ASN A 1 198 ? -32.730 -6.128 41.152 1.00 92.06 198 ASN A O 1
ATOM 1471 N N . ASN A 1 199 ? -33.289 -5.558 39.056 1.00 92.62 199 ASN A N 1
ATOM 1472 C CA . ASN A 1 199 ? -31.958 -5.687 38.479 1.00 92.62 199 ASN A CA 1
ATOM 1473 C C . ASN A 1 199 ? -31.477 -4.364 37.869 1.00 92.62 199 ASN A C 1
ATOM 1475 O O . ASN A 1 199 ? -32.267 -3.534 37.410 1.00 92.62 199 ASN A O 1
ATOM 1479 N N . VAL A 1 200 ? -30.160 -4.212 37.811 1.00 92.75 200 VAL A N 1
ATOM 1480 C CA . VAL A 1 200 ? -29.442 -3.233 36.997 1.00 92.75 200 VAL A CA 1
ATOM 1481 C C . VAL A 1 200 ? -28.871 -3.953 35.782 1.00 92.75 200 VAL A C 1
ATOM 1483 O O . VAL A 1 200 ? -28.240 -4.999 35.913 1.00 92.75 200 VAL A O 1
ATOM 1486 N N . VAL A 1 201 ? -29.086 -3.388 34.601 1.00 94.75 201 VAL A N 1
ATOM 1487 C CA . VAL A 1 201 ? -28.489 -3.842 33.348 1.00 94.75 201 VAL A CA 1
ATOM 1488 C C . VAL A 1 201 ? -27.364 -2.883 32.989 1.00 94.75 201 VAL A C 1
ATOM 1490 O O . VAL A 1 201 ? -27.604 -1.690 32.799 1.00 94.75 201 VAL A O 1
ATOM 1493 N N . ILE A 1 202 ? -26.145 -3.408 32.909 1.00 94.88 202 ILE A N 1
ATOM 1494 C CA . ILE A 1 202 ? -24.965 -2.690 32.429 1.00 94.88 202 ILE A CA 1
ATOM 1495 C C . ILE A 1 202 ? -24.681 -3.166 31.012 1.00 94.88 202 ILE A C 1
ATOM 1497 O O . ILE A 1 202 ? -24.500 -4.359 30.778 1.00 94.88 202 ILE A O 1
ATOM 1501 N N . SER A 1 203 ? -24.659 -2.238 30.068 1.00 93.44 203 SER A N 1
ATOM 1502 C CA . SER A 1 203 ? -24.470 -2.506 28.643 1.00 93.44 203 SER A CA 1
ATOM 1503 C C . SER A 1 203 ? -23.542 -1.467 28.020 1.00 93.44 203 SER A C 1
ATOM 1505 O O . SER A 1 203 ? -23.124 -0.514 28.680 1.00 93.44 203 SER A O 1
ATOM 1507 N N . GLU A 1 204 ? -23.208 -1.667 26.754 1.00 90.94 204 GLU A N 1
ATOM 1508 C CA . GLU A 1 204 ? -22.416 -0.753 25.940 1.00 90.94 204 GLU A CA 1
ATOM 1509 C C . GLU A 1 204 ? -23.207 -0.390 24.678 1.00 90.94 204 GLU A C 1
ATOM 1511 O O . GLU A 1 204 ? -23.920 -1.233 24.129 1.00 90.94 204 GLU A O 1
ATOM 1516 N N . ASP A 1 205 ? -23.119 0.867 24.247 1.00 85.50 205 ASP A N 1
ATOM 1517 C CA . ASP A 1 205 ? -23.750 1.323 23.008 1.00 85.50 205 ASP A CA 1
ATOM 1518 C C . ASP A 1 205 ? -22.838 2.309 22.251 1.00 85.50 205 ASP A C 1
ATOM 1520 O O . ASP A 1 205 ? -22.508 3.362 22.812 1.00 85.50 205 ASP A O 1
ATOM 1524 N N . PRO A 1 206 ? -22.404 1.985 21.017 1.00 83.50 206 PRO A N 1
ATOM 1525 C CA . PRO A 1 206 ? -22.654 0.715 20.320 1.00 83.50 206 PRO A CA 1
ATOM 1526 C C . PRO A 1 206 ? -21.940 -0.484 20.984 1.00 83.50 206 PRO A C 1
ATOM 1528 O O . PRO A 1 206 ? -20.981 -0.284 21.736 1.00 83.50 206 PRO A O 1
ATOM 1531 N N . PRO A 1 207 ? -22.369 -1.735 20.713 1.00 81.56 207 PRO A N 1
ATOM 1532 C CA . PRO A 1 207 ? -21.617 -2.933 21.084 1.00 81.56 207 PRO A CA 1
ATOM 1533 C C . PRO A 1 207 ? -20.174 -2.902 20.556 1.00 81.56 207 PRO A C 1
ATOM 1535 O O . PRO A 1 207 ? -19.946 -2.702 19.365 1.00 81.56 207 PRO A O 1
ATOM 1538 N N . ALA A 1 208 ? -19.205 -3.100 21.448 1.00 80.75 208 ALA A N 1
ATOM 1539 C CA . ALA A 1 208 ? -17.763 -2.982 21.230 1.00 80.75 208 ALA A CA 1
ATOM 1540 C C . ALA A 1 208 ? -16.930 -4.068 21.960 1.00 80.75 208 ALA A C 1
ATOM 1542 O O . ALA A 1 208 ? -15.701 -4.016 21.934 1.00 80.75 208 ALA A O 1
ATOM 1543 N N . GLY A 1 209 ? -17.567 -5.057 22.596 1.00 85.50 209 GLY A N 1
ATOM 1544 C CA . GLY A 1 209 ? -16.927 -6.221 23.212 1.00 85.50 209 GLY A CA 1
ATOM 1545 C C . GLY A 1 209 ? -16.365 -6.000 24.620 1.00 85.50 209 GLY A C 1
ATOM 1546 O O . GLY A 1 209 ? -15.481 -6.749 25.035 1.00 85.50 209 GLY A O 1
ATOM 1547 N N . ALA A 1 210 ? -16.824 -4.992 25.368 1.00 89.50 210 ALA A N 1
ATOM 1548 C CA . ALA A 1 210 ? -16.296 -4.729 26.704 1.00 89.50 210 ALA A CA 1
ATOM 1549 C C . ALA A 1 210 ? -16.696 -5.793 27.744 1.00 89.50 210 ALA A C 1
ATOM 1551 O O . ALA A 1 210 ? -17.766 -6.400 27.691 1.00 89.50 210 ALA A O 1
ATOM 1552 N N . THR A 1 211 ? -15.853 -5.961 28.765 1.00 93.94 211 THR A N 1
ATOM 1553 C CA . THR A 1 211 ? -16.160 -6.743 29.973 1.00 93.94 211 THR A CA 1
ATOM 1554 C C . THR A 1 211 ? -16.685 -5.820 31.068 1.00 93.94 211 THR A C 1
ATOM 1556 O O . THR A 1 211 ? -16.044 -4.827 31.416 1.00 93.94 211 THR A O 1
ATOM 1559 N N . VAL A 1 212 ? -17.838 -6.146 31.649 1.00 94.44 212 VAL A N 1
ATOM 1560 C CA . VAL A 1 212 ? -18.357 -5.463 32.838 1.00 94.44 212 VAL A CA 1
ATOM 1561 C C . VAL A 1 212 ? -17.528 -5.893 34.041 1.00 94.44 212 VAL A C 1
ATOM 1563 O O . VAL A 1 212 ? -17.413 -7.083 34.332 1.00 94.44 212 VAL A O 1
ATOM 1566 N N . GLN A 1 213 ? -16.977 -4.922 34.763 1.00 95.19 213 GLN A N 1
ATOM 1567 C CA . GLN A 1 213 ? -16.333 -5.138 36.054 1.00 95.19 213 GLN A CA 1
ATOM 1568 C C . GLN A 1 213 ? -17.171 -4.561 37.190 1.00 95.19 213 GLN A C 1
ATOM 1570 O O . GLN A 1 213 ? -17.879 -3.573 36.993 1.00 95.19 213 GLN A O 1
ATOM 1575 N N . SER A 1 214 ? -17.040 -5.135 38.387 1.00 93.38 214 SER A N 1
ATOM 1576 C CA . SER A 1 214 ? -17.655 -4.619 39.612 1.00 93.38 214 SER A CA 1
ATOM 1577 C C . SER A 1 214 ? -16.647 -4.417 40.743 1.00 93.38 214 SER A C 1
ATOM 1579 O O . SER A 1 214 ? -15.633 -5.120 40.811 1.00 93.38 214 SER A O 1
ATOM 1581 N N . ALA A 1 215 ? -16.929 -3.454 41.621 1.00 93.81 215 ALA A N 1
ATOM 1582 C CA . ALA A 1 215 ? -16.124 -3.147 42.798 1.00 93.81 215 ALA A CA 1
ATOM 1583 C C . ALA A 1 215 ? -16.985 -2.662 43.982 1.00 93.81 215 ALA A C 1
ATOM 1585 O O . ALA A 1 215 ? -18.047 -2.070 43.763 1.00 93.81 215 ALA A O 1
ATOM 1586 N N . PRO A 1 216 ? -16.521 -2.851 45.234 1.00 92.06 216 PRO A N 1
ATOM 1587 C CA . PRO A 1 216 ? -17.173 -2.293 46.422 1.00 92.06 216 PRO A CA 1
ATOM 1588 C C . PRO A 1 216 ? -16.910 -0.786 46.603 1.00 92.06 216 PRO A C 1
ATOM 1590 O O . PRO A 1 216 ? -17.624 -0.127 47.348 1.00 92.06 216 PRO A O 1
ATOM 1593 N N . SER A 1 217 ? -15.898 -0.225 45.931 1.00 92.12 217 SER A N 1
ATOM 1594 C CA . SER A 1 217 ? -15.596 1.211 45.928 1.00 92.12 217 SER A CA 1
ATOM 1595 C C . SER A 1 217 ? -15.223 1.686 44.523 1.00 92.12 217 SER A C 1
ATOM 1597 O O . SER A 1 217 ? -14.776 0.887 43.698 1.00 92.12 217 SER A O 1
ATOM 1599 N N . VAL A 1 218 ? -15.321 2.994 44.265 1.00 89.94 218 VAL A N 1
ATOM 1600 C CA . VAL A 1 218 ? -14.893 3.600 42.988 1.00 89.94 218 VAL A CA 1
ATOM 1601 C C . VAL A 1 218 ? -13.405 3.364 42.678 1.00 89.94 218 VAL A C 1
ATOM 1603 O O . VAL A 1 218 ? -13.004 3.331 41.517 1.00 89.94 218 VAL A O 1
ATOM 1606 N N . ASN A 1 219 ? -12.584 3.127 43.705 1.00 93.25 219 ASN A N 1
ATOM 1607 C CA . ASN A 1 219 ? -11.151 2.865 43.562 1.00 93.25 219 ASN A CA 1
ATOM 1608 C C . ASN A 1 219 ? -10.824 1.366 43.418 1.00 93.25 219 ASN A C 1
ATOM 1610 O O . ASN A 1 219 ? -9.659 1.006 43.264 1.00 93.25 219 ASN A O 1
ATOM 1614 N N . GLY A 1 220 ? -11.829 0.484 43.433 1.00 92.94 220 GLY A N 1
ATOM 1615 C CA . GLY A 1 220 ? -11.648 -0.966 43.387 1.00 92.94 220 GLY A CA 1
ATOM 1616 C C . GLY A 1 220 ? -11.709 -1.643 44.769 1.00 92.94 220 GLY A C 1
ATOM 1617 O O . GLY A 1 220 ? -12.238 -1.057 45.719 1.00 92.94 220 GLY A O 1
ATOM 1618 N N . PRO A 1 221 ? -11.203 -2.886 44.894 1.00 94.75 221 PRO A N 1
ATOM 1619 C CA . PRO A 1 221 ? -10.647 -3.704 43.812 1.00 94.75 221 PRO A CA 1
ATOM 1620 C C . PRO A 1 221 ? -11.710 -4.057 42.761 1.00 94.75 221 PRO A C 1
ATOM 1622 O O . PRO A 1 221 ? -12.855 -4.348 43.100 1.00 94.75 221 PRO A O 1
ATOM 1625 N N . TRP A 1 222 ? -11.328 -4.006 41.484 1.00 95.62 222 TRP A N 1
ATOM 1626 C CA . TRP A 1 222 ? -12.210 -4.304 40.353 1.00 95.62 222 TRP A CA 1
ATOM 1627 C C . TRP A 1 222 ? -12.110 -5.775 39.957 1.00 95.62 222 TRP A C 1
ATOM 1629 O O . TRP A 1 222 ? -11.010 -6.297 39.789 1.00 95.62 222 TRP A O 1
ATOM 1639 N N . THR A 1 223 ? -13.257 -6.422 39.767 1.00 95.44 223 THR A N 1
ATOM 1640 C CA . THR A 1 223 ? -13.361 -7.839 39.386 1.00 95.44 223 THR A CA 1
ATOM 1641 C C . THR A 1 223 ? -14.234 -7.999 38.150 1.00 95.44 223 THR A C 1
ATOM 1643 O O . THR A 1 223 ? -15.235 -7.295 38.016 1.00 95.44 223 THR A O 1
ATOM 1646 N N . ASP A 1 224 ? -13.853 -8.896 37.240 1.00 96.00 224 ASP A N 1
ATOM 1647 C CA . ASP A 1 224 ? -14.630 -9.191 36.032 1.00 96.00 224 ASP A CA 1
ATOM 1648 C C . ASP A 1 224 ? -15.944 -9.895 36.411 1.00 96.00 224 ASP A C 1
ATOM 1650 O O . ASP A 1 224 ? -15.942 -10.888 37.137 1.00 96.00 224 ASP A O 1
ATOM 1654 N N . VAL A 1 225 ? -17.069 -9.366 35.926 1.00 94.12 225 VAL A N 1
ATOM 1655 C CA . VAL A 1 225 ? -18.399 -9.989 36.032 1.00 94.12 225 VAL A CA 1
ATOM 1656 C C . VAL A 1 225 ? -18.672 -10.837 34.789 1.00 94.12 225 VAL A C 1
ATOM 1658 O O . VAL A 1 225 ? -19.134 -11.967 34.905 1.00 94.12 225 VAL A O 1
ATOM 1661 N N . GLY A 1 226 ? -18.371 -10.300 33.601 1.00 95.06 226 GLY A N 1
ATOM 1662 C CA . GLY A 1 226 ? -18.576 -10.970 32.314 1.00 95.06 226 GLY A CA 1
ATOM 1663 C C . GLY A 1 226 ? -18.693 -9.988 31.140 1.00 95.06 226 GLY A C 1
ATOM 1664 O O . GLY A 1 226 ? -18.688 -8.775 31.361 1.00 95.06 226 GLY A O 1
ATOM 1665 N N . PRO A 1 227 ? -18.796 -10.477 29.891 1.00 93.94 227 PRO A N 1
ATOM 1666 C CA . PRO A 1 227 ? -18.961 -9.625 28.709 1.00 93.94 227 PRO A CA 1
ATOM 1667 C C . PRO A 1 227 ? -20.274 -8.829 28.770 1.00 93.94 227 PRO A C 1
ATOM 1669 O O . PRO A 1 227 ? -21.294 -9.351 29.216 1.00 93.94 227 PRO A O 1
ATOM 1672 N N . ALA A 1 228 ? -20.272 -7.567 28.341 1.00 92.12 228 ALA A N 1
ATOM 1673 C CA . ALA A 1 228 ? -21.490 -6.764 28.262 1.00 92.12 228 ALA A CA 1
ATOM 1674 C C . ALA A 1 228 ? -22.477 -7.347 27.218 1.00 92.12 228 ALA A C 1
ATOM 1676 O O . ALA A 1 228 ? -22.035 -7.819 26.171 1.00 92.12 228 ALA A O 1
ATOM 1677 N N . PRO A 1 229 ? -23.805 -7.300 27.463 1.00 94.75 229 PRO A N 1
ATOM 1678 C CA . PRO A 1 229 ? -24.468 -6.756 28.648 1.00 94.75 229 PRO A CA 1
ATOM 1679 C C . PRO A 1 229 ? -24.493 -7.727 29.843 1.00 94.75 229 PRO A C 1
ATOM 1681 O O . PRO A 1 229 ? -24.579 -8.940 29.680 1.00 94.75 229 PRO A O 1
ATOM 1684 N N . GLN A 1 230 ? -24.505 -7.182 31.062 1.00 95.50 230 GLN A N 1
ATOM 1685 C CA . GLN A 1 230 ? -24.704 -7.934 32.307 1.00 95.50 230 GLN A CA 1
ATOM 1686 C C . GLN A 1 230 ? -25.964 -7.463 33.034 1.00 95.50 230 GLN A C 1
ATOM 1688 O O . GLN A 1 230 ? -26.193 -6.264 33.174 1.00 95.50 230 GLN A O 1
ATOM 1693 N N . THR A 1 231 ? -26.762 -8.413 33.530 1.00 94.81 231 THR A N 1
ATOM 1694 C CA . THR A 1 231 ? -27.939 -8.150 34.373 1.00 94.81 231 THR A CA 1
ATOM 1695 C C . THR A 1 231 ? -27.631 -8.576 35.800 1.00 94.81 231 THR A C 1
ATOM 1697 O O . THR A 1 231 ? -27.358 -9.744 36.057 1.00 94.81 231 THR A O 1
ATOM 1700 N N . ILE A 1 232 ? -27.662 -7.626 36.729 1.00 91.56 232 ILE A N 1
ATOM 1701 C CA . ILE A 1 232 ? -27.146 -7.789 38.088 1.00 91.56 232 ILE A CA 1
ATOM 1702 C C . ILE A 1 232 ? -28.243 -7.418 39.080 1.00 91.56 232 ILE A C 1
ATOM 1704 O O . ILE A 1 232 ? -28.837 -6.347 38.978 1.00 91.56 232 ILE A O 1
ATOM 1708 N N . ALA A 1 233 ? -28.520 -8.290 40.048 1.00 91.25 233 ALA A N 1
ATOM 1709 C CA . ALA A 1 233 ? -29.541 -8.035 41.058 1.00 91.25 233 ALA A CA 1
ATOM 1710 C C . ALA A 1 233 ? -29.169 -6.851 41.963 1.00 91.25 233 ALA A C 1
ATOM 1712 O O . ALA A 1 233 ? -28.033 -6.733 42.426 1.00 91.25 233 ALA A O 1
ATOM 1713 N N . ILE A 1 234 ? -30.150 -5.996 42.257 1.00 86.94 234 ILE A N 1
ATOM 1714 C CA . ILE A 1 234 ? -30.028 -4.924 43.244 1.00 86.94 234 ILE A CA 1
ATOM 1715 C C . ILE A 1 234 ? -30.128 -5.566 44.625 1.00 86.94 234 ILE A C 1
ATOM 1717 O O . ILE A 1 234 ? -31.212 -5.830 45.146 1.00 86.94 234 ILE A O 1
ATOM 1721 N N . THR A 1 235 ? -28.964 -5.857 45.195 1.00 81.06 235 THR A N 1
ATOM 1722 C CA . THR A 1 235 ? -28.805 -6.311 46.580 1.00 81.06 235 THR A CA 1
ATOM 1723 C C . THR A 1 235 ? -28.400 -5.137 47.473 1.00 81.06 235 THR A C 1
ATOM 1725 O O . THR A 1 235 ? -27.855 -4.158 46.979 1.00 81.06 235 THR A O 1
ATOM 1728 N N . GLY A 1 236 ? -28.627 -5.228 48.786 1.00 71.56 236 GLY A N 1
ATOM 1729 C CA . GLY A 1 236 ? -28.488 -4.103 49.726 1.00 71.56 236 GLY A CA 1
ATOM 1730 C C . GLY A 1 236 ? -27.085 -3.509 49.949 1.00 71.56 236 GLY A C 1
ATOM 1731 O O . GLY A 1 236 ? -26.968 -2.593 50.753 1.00 71.56 236 GLY A O 1
ATOM 1732 N N . GLN A 1 237 ? -26.031 -3.992 49.282 1.00 78.50 237 GLN A N 1
ATOM 1733 C CA . GLN A 1 237 ? -24.725 -3.319 49.267 1.00 78.50 237 GLN A CA 1
ATOM 1734 C C . GLN A 1 237 ? -24.554 -2.520 47.976 1.00 78.50 237 GLN A C 1
ATOM 1736 O O . GLN A 1 237 ? -24.747 -3.053 46.882 1.00 78.50 237 GLN A O 1
ATOM 1741 N N . GLU A 1 238 ? -24.131 -1.264 48.112 1.00 77.31 238 GLU A N 1
ATOM 1742 C CA . GLU A 1 238 ? -23.710 -0.436 46.984 1.00 77.31 238 GLU A CA 1
ATOM 1743 C C . GLU A 1 238 ? -22.549 -1.100 46.229 1.00 77.31 238 GLU A C 1
ATOM 1745 O O . GLU A 1 238 ? -21.627 -1.662 46.826 1.00 77.31 238 GLU A O 1
ATOM 1750 N N . ARG A 1 239 ? -22.598 -1.048 44.894 1.00 85.62 239 ARG A N 1
ATOM 1751 C CA . ARG A 1 239 ? -21.538 -1.538 44.007 1.00 85.62 239 ARG A CA 1
ATOM 1752 C C . ARG A 1 239 ? -21.305 -0.550 42.876 1.00 85.62 239 ARG A C 1
ATOM 1754 O O . ARG A 1 239 ? -22.242 0.067 42.375 1.00 85.62 239 ARG A O 1
ATOM 1761 N N . TYR A 1 240 ? -20.055 -0.463 4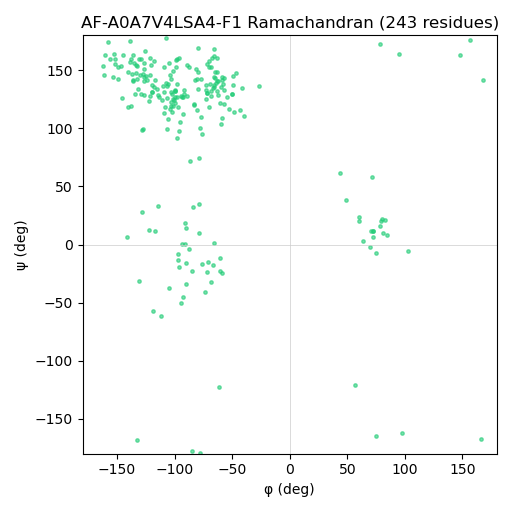2.447 1.00 91.38 240 TYR A N 1
ATOM 1762 C CA . TYR A 1 240 ? -19.618 0.345 41.317 1.00 91.38 240 TYR A CA 1
ATOM 1763 C C . TYR A 1 240 ? -19.386 -0.564 40.113 1.00 91.38 240 TYR A C 1
ATOM 1765 O O . TYR A 1 240 ? -18.875 -1.674 40.274 1.00 91.38 240 TYR A O 1
ATOM 1773 N N . PHE A 1 241 ? -19.736 -0.092 38.914 1.00 92.38 241 PHE A N 1
ATOM 1774 C CA . PHE A 1 241 ? -19.556 -0.827 37.661 1.00 92.38 241 PHE A CA 1
ATOM 1775 C C . PHE A 1 241 ? -18.758 -0.005 36.653 1.00 92.38 241 PHE A C 1
ATOM 1777 O O . PHE A 1 241 ? -18.904 1.215 36.589 1.00 92.38 241 PHE A O 1
ATOM 1784 N N . ARG A 1 242 ? -17.935 -0.677 35.844 1.00 91.56 242 ARG A N 1
ATOM 1785 C CA . ARG A 1 242 ? -17.241 -0.069 34.700 1.00 91.56 242 ARG A CA 1
ATOM 1786 C C . ARG A 1 242 ? -17.125 -1.049 33.541 1.00 91.56 242 ARG A C 1
ATOM 1788 O O . ARG A 1 242 ? -17.236 -2.258 33.736 1.00 91.56 242 ARG A O 1
ATOM 1795 N N . LEU A 1 243 ? -16.845 -0.517 32.358 1.00 91.75 243 LEU A N 1
ATOM 1796 C CA . LEU A 1 243 ? -16.457 -1.298 31.190 1.00 91.75 243 LEU A CA 1
ATOM 1797 C C . LEU A 1 243 ? -14.925 -1.368 31.115 1.00 91.75 243 LEU A C 1
ATOM 1799 O O . LEU A 1 243 ? -14.258 -0.334 31.157 1.00 91.75 243 LEU A O 1
ATOM 1803 N N . LYS A 1 244 ? -14.373 -2.579 31.022 1.00 90.06 244 LYS A N 1
ATOM 1804 C CA . LYS A 1 244 ? -12.957 -2.855 30.744 1.00 90.06 244 LYS A CA 1
ATOM 1805 C C . LYS A 1 244 ? -12.815 -3.346 29.305 1.00 90.06 244 LYS A C 1
ATOM 1807 O O . LYS A 1 244 ? -13.618 -4.168 28.859 1.00 90.06 244 LYS A O 1
ATOM 1812 N N . ARG A 1 245 ? -11.788 -2.852 28.619 1.00 78.62 245 ARG A N 1
ATOM 1813 C CA . ARG A 1 245 ? -11.317 -3.359 27.327 1.00 78.62 245 ARG A CA 1
ATOM 1814 C C . ARG A 1 245 ? -9.974 -4.044 27.502 1.00 78.62 245 ARG A C 1
ATOM 1816 O O . ARG A 1 245 ? -9.238 -3.625 28.426 1.00 78.62 245 ARG A O 1
#

Secondary structure (DSSP, 8-state):
----S-TTTT----BTTTEE-SS-SS-BTTTTT--BGGGB---EEE-TTSTTSSB-SSS-B-S--EEE-S--TT-EEEEEEEEEEEEEEEEEEEEEE-SS--TT-EEEEEEEEEE-TTSS--EEEEEEEEEE---SSTT--EEEE-B-TTS-B-EEEEEEEEEEEEEEEESEEEEEEEEE-SSS----PEEEEEEETTEEEEEEES---PEEEEESSTT---EEEEESPEEEE--SS--EEEEE-